Protein AF-A0A2A6BKG4-F1 (afdb_monomer)

Sequence (210 aa):
MNWRHDPRLQKSLEKATLESLFKKYFQSIYGNDEVQEMENALRNALNKYEKKDTLFQKLMEIQENEAEPLMQECLNSLCEKTMNRGQDHTPESMLTLSKLFIKIADFRLACEALWCSASIAVQEFITTRQLKVKLHSHNGKRDFVRALSREIGNQFAVFEACHSSFYTNSHNARDVNAAFVEANDFVQQLRAYHLTDEKKKELEKDNFNY

Mean predicted aligned error: 7.94 Å

pLDDT: mean 79.73, std 15.54, range [44.19, 97.75]

Solvent-accessible surface area (backbone atoms only — not comparable to full-atom values): 11655 Å² total; per-residue (Å²): 133,71,65,96,71,37,67,66,56,54,54,49,53,74,69,50,46,69,68,57,49,46,54,69,68,45,66,82,79,46,39,78,70,56,42,55,56,47,52,54,52,48,50,60,66,47,54,84,40,72,49,68,64,56,48,52,45,48,64,63,66,54,78,65,97,64,46,64,64,51,51,49,50,41,50,47,54,53,48,51,48,67,73,42,85,79,68,80,85,49,34,63,62,23,45,48,50,15,55,52,24,50,75,64,69,33,46,33,62,16,21,39,25,42,27,50,15,52,52,38,36,54,51,48,44,39,60,77,68,66,49,82,59,63,69,67,37,74,60,11,48,50,54,48,38,35,70,74,31,64,68,58,27,56,59,50,48,56,33,53,51,21,44,52,16,44,79,66,63,71,54,50,74,68,54,48,53,52,48,52,54,51,46,55,52,50,48,52,48,57,72,68,54,83,81,51,72,68,58,50,54,53,58,46,68,69,44,38,87,90

Nearest PDB structures (foldseek):
  1ufb-assembly1_A  TM=7.693E-01  e=1.020E-01  Thermus thermophilus
  1o3u-assembly1_A-2  TM=7.735E-01  e=4.304E-01  Thermotoga maritima
  6w2v-assembly2_B  TM=1.791E-01  e=1.252E+00  synthetic construct

Radius of gyration: 17.72 Å; Cα contacts (8 Å, |Δi|>4): 209; chains: 1; bounding box: 43×36×50 Å

Organism: Pristionchus pacificus (NCBI:txid54126)

Secondary structure (DSSP, 8-state):
--GGG-HHHHHHHHH--HHHHHHHHHTTTS-HHHHHHHHHHHHHHHGGG-SHHHHHHHHHH--SSSHHHHHHHHHHHHHHHHHSTT----HHHHHHHHHHHHHTT-HHHHHHHHHHHHHHHHHHHHHHTT------SHHHHHHHHHHH-HHHHHHHHHHHHHHHHHHH----HHHHHHHHHHHHHHHHHHHH----HHHHHHHHHH----

Foldseek 3Di:
DPVVPPVVLVVLLVVCDPLNVCLVLCVVQAAPVRSVVVSVLVCVLCVVPVDVVVLVVLLVVLPDDPSRVLVVVLSCVSVCCVVVVDDHDALVNLLSVLVSCLSSFNLLSSLQSLLSSLSRLLVVLCVVVVAPADQHHPQLSLVLQCLLDVVLSVLNVLSVVSNVCNNVVPDGSVSSVVSSVSSVVSSVCSVPDDDDPVSSVVSNVVNSPD

Structure (mmCIF, N/CA/C/O backbone):
data_AF-A0A2A6BKG4-F1
#
_entry.id   AF-A0A2A6BKG4-F1
#
loop_
_atom_site.group_PDB
_atom_site.id
_atom_site.type_symbol
_atom_site.label_atom_id
_atom_site.label_alt_id
_atom_site.label_comp_id
_atom_site.label_asym_id
_atom_site.label_entity_id
_atom_site.label_seq_id
_atom_site.pdbx_PDB_ins_code
_atom_site.Cartn_x
_atom_site.Cartn_y
_atom_site.Cartn_z
_atom_site.occupancy
_atom_site.B_iso_or_equiv
_atom_site.auth_seq_id
_atom_site.auth_comp_id
_atom_site.auth_asym_id
_atom_site.auth_atom_id
_atom_site.pdbx_PDB_model_num
ATOM 1 N N . MET A 1 1 ? 1.004 21.882 -24.247 1.00 47.09 1 MET A N 1
ATOM 2 C CA . MET A 1 1 ? 2.370 22.083 -23.712 1.00 47.09 1 MET A CA 1
ATOM 3 C C . MET A 1 1 ? 3.064 20.736 -23.738 1.00 47.09 1 MET A C 1
ATOM 5 O O . MET A 1 1 ? 2.518 19.805 -23.166 1.00 47.09 1 MET A O 1
ATOM 9 N N . ASN A 1 2 ? 4.194 20.610 -24.433 1.00 52.09 2 ASN A N 1
ATOM 10 C CA . ASN A 1 2 ? 4.980 19.376 -24.443 1.00 52.09 2 ASN A CA 1
ATOM 11 C C . ASN A 1 2 ? 5.895 19.388 -23.209 1.00 52.09 2 ASN A C 1
ATOM 13 O O . ASN A 1 2 ? 6.948 20.023 -23.220 1.00 52.09 2 ASN A O 1
ATOM 17 N N . TRP A 1 3 ? 5.451 18.765 -22.119 1.00 51.44 3 TRP A N 1
ATOM 18 C CA . TRP A 1 3 ? 6.175 18.709 -20.841 1.00 51.44 3 TRP A CA 1
ATOM 19 C C . TRP A 1 3 ? 7.558 18.060 -20.964 1.00 51.44 3 TRP A C 1
ATOM 21 O O . TRP A 1 3 ? 8.426 18.345 -20.142 1.00 51.44 3 TRP A O 1
ATOM 31 N N . ARG A 1 4 ? 7.796 17.279 -22.033 1.00 49.38 4 ARG A N 1
ATOM 32 C CA . ARG A 1 4 ? 9.110 16.716 -22.399 1.00 49.38 4 ARG A CA 1
ATOM 33 C C . ARG A 1 4 ? 10.185 17.792 -22.590 1.00 49.38 4 ARG A C 1
ATOM 35 O O . ARG A 1 4 ? 11.368 17.475 -22.611 1.00 49.38 4 ARG A O 1
ATOM 42 N N . HIS A 1 5 ? 9.779 19.055 -22.732 1.00 57.62 5 HIS A N 1
ATOM 43 C CA . HIS A 1 5 ? 10.667 20.206 -22.847 1.00 57.62 5 HIS A CA 1
ATOM 44 C C . HIS A 1 5 ? 10.452 21.255 -21.750 1.00 57.62 5 HIS A C 1
ATOM 46 O O . HIS A 1 5 ? 10.992 22.351 -21.886 1.00 57.62 5 HIS A O 1
ATOM 52 N N . ASP A 1 6 ? 9.679 20.982 -20.685 1.00 56.03 6 ASP A N 1
ATOM 53 C CA . ASP A 1 6 ? 9.592 21.932 -19.569 1.00 56.03 6 ASP A CA 1
ATOM 54 C C . ASP A 1 6 ? 10.882 21.844 -18.724 1.00 56.03 6 ASP A C 1
ATOM 56 O O . ASP A 1 6 ? 11.105 20.847 -18.024 1.00 56.03 6 ASP A O 1
ATOM 60 N N . PRO A 1 7 ? 11.734 22.889 -18.729 1.00 58.31 7 PRO A N 1
ATOM 61 C CA . PRO A 1 7 ? 13.023 22.856 -18.041 1.00 58.31 7 PRO A CA 1
ATOM 62 C C . PRO A 1 7 ? 12.879 22.751 -16.519 1.00 58.31 7 PRO A C 1
ATOM 64 O O . PRO A 1 7 ? 13.810 22.340 -15.828 1.00 58.31 7 PRO A O 1
ATOM 67 N N . ARG A 1 8 ? 11.721 23.133 -15.965 1.00 58.03 8 ARG A N 1
ATOM 68 C CA . ARG A 1 8 ? 11.436 23.040 -14.527 1.00 58.03 8 ARG A CA 1
ATOM 69 C C . ARG A 1 8 ? 11.168 21.597 -14.125 1.00 58.03 8 ARG A C 1
ATOM 71 O O . ARG A 1 8 ? 11.666 21.163 -13.091 1.00 58.03 8 ARG A O 1
ATOM 78 N N . LEU A 1 9 ? 10.435 20.855 -14.954 1.00 53.38 9 LEU A N 1
ATOM 79 C CA . LEU A 1 9 ? 10.185 19.426 -14.766 1.00 53.38 9 LEU A CA 1
ATOM 80 C C . LEU A 1 9 ? 11.474 18.623 -14.887 1.00 53.38 9 LEU A C 1
ATOM 82 O O . LEU A 1 9 ? 11.780 17.838 -13.994 1.00 53.38 9 LEU A O 1
ATOM 86 N N . GLN A 1 10 ? 12.270 18.893 -15.922 1.00 55.97 10 GLN A N 1
ATOM 87 C CA . GLN A 1 10 ? 13.564 18.247 -16.116 1.00 55.97 10 GLN A CA 1
ATOM 88 C C . GLN A 1 10 ? 14.499 18.487 -14.919 1.00 55.97 10 GLN A C 1
ATOM 90 O O . GLN A 1 10 ? 15.031 17.544 -14.341 1.00 55.97 10 GLN A O 1
ATOM 95 N N . LYS A 1 11 ? 14.603 19.732 -14.445 1.00 58.88 11 LYS A N 1
ATOM 96 C CA . LYS A 1 11 ? 15.439 20.089 -13.289 1.00 58.88 11 LYS A CA 1
ATOM 97 C C . LYS A 1 11 ? 14.937 19.503 -11.962 1.00 58.88 11 LYS A C 1
ATOM 99 O O . LYS A 1 11 ? 15.746 19.213 -11.080 1.00 58.88 11 LYS A O 1
ATOM 104 N N . SER A 1 12 ? 13.624 19.348 -11.785 1.00 55.88 12 SER A N 1
ATOM 105 C CA . SER A 1 12 ? 13.032 18.687 -10.610 1.00 55.88 12 SER A CA 1
ATOM 106 C C . SER A 1 12 ? 13.280 17.178 -10.631 1.00 55.88 12 SER A C 1
ATOM 108 O O . SER A 1 12 ? 13.678 16.612 -9.615 1.00 55.88 12 SER A O 1
ATOM 110 N N . LEU A 1 13 ? 13.128 16.549 -11.797 1.00 55.78 13 LEU A N 1
ATOM 111 C CA . LEU A 1 13 ? 13.425 15.137 -12.037 1.00 55.78 13 LEU A CA 1
ATOM 112 C C . LEU A 1 13 ? 14.909 14.801 -11.867 1.00 55.78 13 LEU A C 1
ATOM 114 O O . LEU A 1 13 ? 15.259 13.783 -11.280 1.00 55.78 13 LEU A O 1
ATOM 118 N N . GLU A 1 14 ? 15.799 15.676 -12.329 1.00 57.19 14 GLU A N 1
ATOM 119 C CA . GLU A 1 14 ? 17.247 15.510 -12.180 1.00 57.19 14 GLU A CA 1
ATOM 120 C C . GLU A 1 14 ? 17.695 15.540 -10.711 1.00 57.19 14 GLU A C 1
ATOM 122 O O . GLU A 1 14 ? 18.676 14.875 -10.346 1.00 57.19 14 GLU A O 1
ATOM 127 N N . LYS A 1 15 ? 16.973 16.301 -9.876 1.00 58.44 15 LYS A N 1
ATOM 128 C CA . LYS A 1 15 ? 17.226 16.456 -8.437 1.00 58.44 15 LYS A CA 1
ATOM 129 C C . LYS A 1 15 ? 16.568 15.374 -7.584 1.00 58.44 15 LYS A C 1
ATOM 131 O O . LYS A 1 15 ? 17.125 15.023 -6.548 1.00 58.44 15 LYS A O 1
ATOM 136 N N . ALA A 1 16 ? 15.413 14.860 -7.996 1.00 59.09 16 ALA A N 1
ATOM 137 C CA . ALA A 1 16 ? 14.674 13.832 -7.279 1.00 59.09 16 ALA A CA 1
ATOM 138 C C . ALA A 1 16 ? 14.990 12.446 -7.861 1.00 59.09 16 ALA A C 1
ATOM 140 O O . ALA A 1 16 ? 14.370 12.000 -8.822 1.00 59.09 16 ALA A O 1
ATOM 141 N N . THR A 1 17 ? 15.967 11.742 -7.286 1.00 65.50 17 THR A N 1
ATOM 142 C CA . THR A 1 17 ? 16.185 10.326 -7.626 1.00 65.50 17 THR A CA 1
ATOM 143 C C . THR A 1 17 ? 14.987 9.497 -7.170 1.00 65.50 17 THR A C 1
ATOM 145 O O . THR A 1 17 ? 14.377 9.836 -6.154 1.00 65.50 17 THR A O 1
ATOM 148 N N . LEU A 1 18 ? 14.672 8.386 -7.851 1.00 68.00 18 LEU A N 1
ATOM 149 C CA . LEU A 1 18 ? 13.666 7.436 -7.352 1.00 68.00 18 LEU A CA 1
ATOM 150 C C . LEU A 1 18 ? 13.949 7.081 -5.890 1.00 68.00 18 LEU A C 1
ATOM 152 O O . LEU A 1 18 ? 13.067 7.208 -5.060 1.00 68.00 18 LEU A O 1
ATOM 156 N N . GLU A 1 19 ? 15.198 6.790 -5.528 1.00 70.69 19 GLU A N 1
ATOM 157 C CA . GLU A 1 19 ? 15.556 6.515 -4.130 1.00 70.69 19 GLU A CA 1
ATOM 158 C C . GLU A 1 19 ? 15.134 7.642 -3.177 1.00 70.69 19 GLU A C 1
ATOM 160 O O . GLU A 1 19 ? 14.530 7.379 -2.140 1.00 70.69 19 GLU A O 1
ATOM 165 N N . SER A 1 20 ? 15.391 8.904 -3.53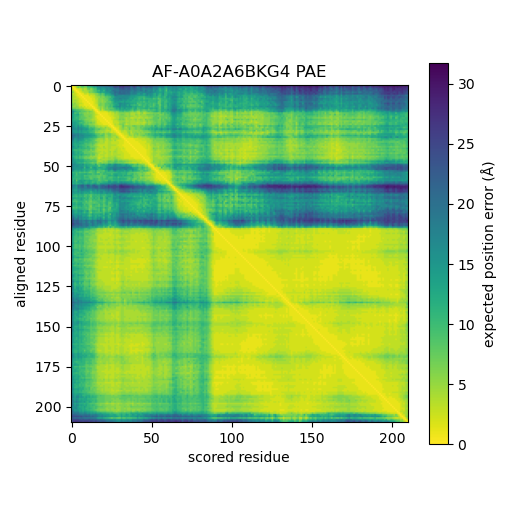7 1.00 69.75 20 SER A N 1
ATOM 166 C CA . SER A 1 20 ? 14.986 10.050 -2.716 1.00 69.75 20 SER A CA 1
ATOM 167 C C . SER A 1 20 ? 13.467 10.213 -2.632 1.00 69.75 20 SER A C 1
ATOM 169 O O . SER A 1 20 ? 12.946 10.579 -1.580 1.00 69.75 20 SER A O 1
ATOM 171 N N . LEU A 1 21 ? 12.753 9.910 -3.719 1.00 68.50 21 LEU A N 1
ATOM 172 C CA . LEU A 1 21 ? 11.296 9.952 -3.769 1.00 68.50 21 LEU A CA 1
ATOM 173 C C . LEU A 1 21 ? 10.704 8.888 -2.855 1.00 68.50 21 LEU A C 1
ATOM 175 O O . LEU A 1 21 ? 9.845 9.189 -2.038 1.00 68.50 21 LEU A O 1
ATOM 179 N N . PHE A 1 22 ? 11.213 7.668 -2.930 1.00 71.88 22 PHE A N 1
ATOM 180 C CA . PHE A 1 22 ? 10.786 6.569 -2.080 1.00 71.88 22 PHE A CA 1
ATOM 181 C C . PHE A 1 22 ? 11.093 6.812 -0.607 1.00 71.88 22 PHE A C 1
ATOM 183 O O . PHE A 1 22 ? 10.206 6.646 0.221 1.00 71.88 22 PHE A O 1
ATOM 190 N N . LYS A 1 23 ? 12.303 7.282 -0.274 1.00 73.06 23 LYS A N 1
ATOM 191 C CA . LYS A 1 23 ? 12.637 7.688 1.101 1.00 73.06 23 LYS A CA 1
ATOM 192 C C . LYS A 1 23 ? 11.634 8.703 1.629 1.00 73.06 23 LYS A C 1
ATOM 194 O O . LYS A 1 23 ? 11.105 8.538 2.721 1.00 73.06 23 LYS A O 1
ATOM 199 N N . LYS A 1 24 ? 11.311 9.708 0.814 1.00 69.88 24 LYS A N 1
ATOM 200 C CA . LYS A 1 24 ? 10.297 10.702 1.157 1.00 69.88 24 LYS A CA 1
ATOM 201 C C . LYS A 1 24 ? 8.915 10.077 1.354 1.00 69.88 24 LYS A C 1
ATOM 203 O O . LYS A 1 24 ? 8.209 10.496 2.256 1.00 69.88 24 LYS A O 1
ATOM 208 N N . TYR A 1 25 ? 8.513 9.126 0.516 1.00 69.06 25 TYR A N 1
ATOM 209 C CA . TYR A 1 25 ? 7.176 8.532 0.543 1.00 69.06 25 TYR A CA 1
ATOM 210 C C . TYR A 1 25 ? 6.971 7.491 1.649 1.00 69.06 25 TYR A C 1
ATOM 212 O O . TYR A 1 25 ? 5.856 7.355 2.143 1.00 69.06 25 TYR A O 1
ATOM 220 N N . PHE A 1 26 ? 8.017 6.765 2.041 1.00 72.94 26 PHE A N 1
ATOM 221 C CA . PHE A 1 26 ? 7.892 5.552 2.857 1.00 72.94 26 PHE A CA 1
ATOM 222 C C . PHE A 1 26 ? 8.252 5.752 4.332 1.00 72.94 26 PHE A C 1
ATOM 224 O O . PHE A 1 26 ? 7.790 4.992 5.179 1.00 72.94 26 PHE A O 1
ATOM 231 N N . GLN A 1 27 ? 8.988 6.817 4.673 1.00 69.00 27 GLN A N 1
ATOM 232 C CA . GLN A 1 27 ? 9.335 7.146 6.065 1.00 69.00 27 GLN A CA 1
ATOM 233 C C . GLN A 1 27 ? 8.120 7.331 6.990 1.00 69.00 27 GLN A C 1
ATOM 235 O O . GLN A 1 27 ? 8.254 7.194 8.199 1.00 69.00 27 GLN A O 1
ATOM 240 N N . SER A 1 28 ? 6.939 7.634 6.445 1.00 66.25 28 SER A N 1
ATOM 241 C CA . SER A 1 28 ? 5.707 7.819 7.227 1.00 66.25 28 SER A CA 1
ATOM 242 C C . SER A 1 28 ? 4.958 6.519 7.554 1.00 66.25 28 SER A C 1
ATOM 244 O O . SER A 1 28 ? 4.042 6.540 8.374 1.00 66.25 28 SER A O 1
ATOM 246 N N . ILE A 1 29 ? 5.315 5.400 6.914 1.00 72.81 29 ILE A N 1
ATOM 247 C CA . ILE A 1 29 ? 4.547 4.142 6.959 1.00 72.81 29 ILE A CA 1
ATOM 248 C C . ILE A 1 29 ? 5.188 3.096 7.871 1.00 72.81 29 ILE A C 1
ATOM 250 O O . ILE A 1 29 ? 4.477 2.273 8.466 1.00 72.81 29 ILE A O 1
ATOM 254 N N . TYR A 1 30 ? 6.511 3.157 7.986 1.00 75.81 30 TYR A N 1
ATOM 255 C CA . TYR A 1 30 ? 7.350 2.142 8.607 1.00 75.81 30 TYR A CA 1
ATOM 256 C C . TYR A 1 30 ? 7.902 2.591 9.960 1.00 75.81 30 TYR A C 1
ATOM 258 O O . TYR A 1 30 ? 8.212 3.766 10.165 1.00 75.81 30 TYR A O 1
ATOM 266 N N . GLY A 1 31 ? 8.048 1.636 10.883 1.00 71.38 31 GLY A N 1
ATOM 267 C CA . GLY A 1 31 ? 8.800 1.846 12.123 1.00 71.38 31 GLY A CA 1
ATOM 268 C C . GLY A 1 31 ? 10.307 1.947 11.861 1.00 71.38 31 GLY A C 1
ATOM 269 O O . GLY A 1 31 ? 10.781 1.519 10.815 1.00 71.38 31 GLY A O 1
ATOM 270 N N . ASN A 1 32 ? 11.084 2.485 12.807 1.00 71.31 32 ASN A N 1
ATOM 271 C CA . ASN A 1 32 ? 12.515 2.775 12.597 1.00 71.31 32 ASN A CA 1
ATOM 272 C C . ASN A 1 32 ? 13.345 1.567 12.112 1.00 71.31 32 ASN A C 1
ATOM 274 O O . ASN A 1 32 ? 14.174 1.726 11.217 1.00 71.31 32 ASN A O 1
ATOM 278 N N . ASP A 1 33 ? 13.112 0.375 12.665 1.00 71.38 33 ASP A N 1
ATOM 279 C CA . ASP A 1 33 ? 13.859 -0.832 12.284 1.00 71.38 33 ASP A CA 1
ATOM 280 C C . ASP A 1 33 ? 13.456 -1.323 10.879 1.00 71.38 33 ASP A C 1
ATOM 282 O O . ASP A 1 33 ? 14.305 -1.635 10.044 1.00 71.38 33 ASP A O 1
ATOM 286 N N . GLU A 1 34 ? 12.157 -1.281 10.575 1.00 74.81 34 GLU A N 1
ATOM 287 C CA . GLU A 1 34 ? 11.581 -1.636 9.272 1.00 74.81 34 GLU A CA 1
ATOM 288 C C . GLU A 1 34 ? 12.027 -0.657 8.173 1.00 74.81 34 GLU A C 1
ATOM 290 O O . GLU A 1 34 ? 12.341 -1.073 7.059 1.00 74.81 34 GLU A O 1
ATOM 295 N N . VAL A 1 35 ? 12.161 0.637 8.499 1.00 78.81 35 VAL A N 1
ATOM 296 C CA . VAL A 1 35 ? 12.725 1.654 7.597 1.00 78.81 35 VAL A CA 1
ATOM 297 C C . VAL A 1 35 ? 14.128 1.251 7.153 1.00 78.81 35 VAL A C 1
ATOM 299 O O . VAL A 1 35 ? 14.427 1.333 5.965 1.00 78.81 35 VAL A O 1
ATOM 302 N N . GLN A 1 36 ? 14.988 0.797 8.068 1.00 80.44 36 GLN A N 1
ATOM 303 C CA . GLN A 1 36 ? 16.372 0.465 7.730 1.00 80.44 36 GLN A CA 1
ATOM 304 C C . GLN A 1 36 ? 16.470 -0.754 6.801 1.00 80.44 36 GLN A C 1
ATOM 306 O O . GLN A 1 36 ? 17.267 -0.752 5.854 1.00 80.44 36 GLN A O 1
ATOM 311 N N . GLU A 1 37 ? 15.667 -1.789 7.052 1.00 80.75 37 GLU A N 1
ATOM 312 C CA . GLU A 1 37 ? 15.590 -2.976 6.194 1.00 80.75 37 GLU A CA 1
ATOM 313 C C . GLU A 1 37 ? 15.017 -2.637 4.816 1.00 80.75 37 GLU A C 1
ATOM 315 O O . GLU A 1 37 ? 15.580 -3.035 3.789 1.00 80.75 37 GLU A O 1
ATOM 320 N N . MET A 1 38 ? 13.947 -1.838 4.788 1.00 82.38 38 MET A N 1
ATOM 321 C CA . MET A 1 38 ? 13.347 -1.338 3.557 1.00 82.38 38 MET A CA 1
ATOM 322 C C . MET A 1 38 ? 14.380 -0.520 2.769 1.00 82.38 38 MET A C 1
ATOM 324 O O . MET A 1 38 ? 14.592 -0.780 1.589 1.00 82.38 38 MET A O 1
ATOM 328 N N . GLU A 1 39 ? 15.100 0.416 3.393 1.00 82.25 39 GLU A N 1
ATOM 329 C CA . GLU A 1 39 ? 16.103 1.242 2.708 1.00 82.25 39 GLU A CA 1
ATOM 330 C C . GLU A 1 39 ? 17.171 0.405 1.994 1.00 82.25 39 GLU A C 1
ATOM 332 O O . GLU A 1 39 ? 17.546 0.712 0.857 1.00 82.25 39 GLU A O 1
ATOM 337 N N . ASN A 1 40 ? 17.627 -0.680 2.623 1.00 82.94 40 ASN A N 1
ATOM 338 C CA . ASN A 1 40 ? 18.582 -1.603 2.016 1.00 82.94 40 ASN A CA 1
ATOM 339 C C . ASN A 1 40 ? 17.965 -2.367 0.833 1.00 82.94 40 ASN A C 1
ATOM 341 O O . ASN A 1 40 ? 18.570 -2.449 -0.241 1.00 82.94 40 ASN A O 1
ATOM 345 N N . ALA A 1 41 ? 16.751 -2.898 0.999 1.00 82.44 41 ALA A N 1
ATOM 346 C CA . ALA A 1 41 ? 16.034 -3.615 -0.056 1.00 82.44 41 ALA A CA 1
ATOM 347 C C . ALA A 1 41 ? 15.712 -2.709 -1.255 1.00 82.44 41 ALA A C 1
ATOM 349 O O . ALA A 1 41 ? 15.895 -3.109 -2.408 1.00 82.44 41 ALA A O 1
ATOM 350 N N . LEU A 1 42 ? 15.314 -1.467 -0.989 1.00 81.19 42 LEU A N 1
ATOM 351 C CA . LEU A 1 42 ? 15.044 -0.448 -1.989 1.00 81.19 42 LEU A CA 1
ATOM 352 C C . LEU A 1 42 ? 16.301 -0.067 -2.751 1.00 81.19 42 LEU A C 1
ATOM 354 O O . LEU A 1 42 ? 16.259 -0.029 -3.976 1.00 81.19 42 LEU A O 1
ATOM 358 N N . ARG A 1 43 ? 17.422 0.183 -2.062 1.00 81.12 43 ARG A N 1
ATOM 359 C CA . ARG A 1 43 ? 18.695 0.473 -2.734 1.00 81.12 43 ARG A CA 1
ATOM 360 C C . ARG A 1 43 ? 19.044 -0.648 -3.710 1.00 81.12 43 ARG A C 1
ATOM 362 O O . ARG A 1 43 ? 19.320 -0.384 -4.874 1.00 81.12 43 ARG A O 1
ATOM 369 N N . ASN A 1 44 ? 18.915 -1.900 -3.276 1.00 82.50 44 ASN A N 1
ATOM 370 C CA . ASN A 1 44 ? 19.146 -3.060 -4.135 1.00 82.50 44 ASN A CA 1
ATOM 371 C C . ASN A 1 44 ? 18.172 -3.129 -5.321 1.00 82.50 44 ASN A C 1
ATOM 373 O O . ASN A 1 44 ? 18.596 -3.394 -6.445 1.00 82.50 44 ASN A O 1
ATOM 377 N N . ALA A 1 45 ? 16.880 -2.874 -5.096 1.00 80.12 45 ALA A N 1
ATOM 378 C CA . ALA A 1 45 ? 15.877 -2.852 -6.159 1.00 80.12 45 ALA A CA 1
ATOM 379 C C . ALA A 1 45 ? 16.133 -1.723 -7.171 1.00 80.12 45 ALA A C 1
ATOM 381 O O . ALA A 1 45 ? 15.920 -1.915 -8.367 1.00 80.12 45 ALA A O 1
ATOM 382 N N . LEU A 1 46 ? 16.620 -0.572 -6.704 1.00 77.06 46 LEU A N 1
ATOM 383 C CA . LEU A 1 46 ? 16.908 0.605 -7.518 1.00 77.06 46 LEU A CA 1
ATOM 384 C C . LEU A 1 46 ? 18.262 0.554 -8.224 1.00 77.06 46 LEU A C 1
ATOM 386 O O . LEU A 1 46 ? 18.412 1.233 -9.236 1.00 77.06 46 LEU A O 1
ATOM 390 N N . ASN A 1 47 ? 19.210 -0.274 -7.774 1.00 78.12 47 ASN A N 1
ATOM 391 C CA . ASN A 1 47 ? 20.511 -0.440 -8.436 1.00 78.12 47 ASN A CA 1
ATOM 392 C C . ASN A 1 47 ? 20.376 -0.861 -9.913 1.00 78.12 47 ASN A C 1
ATOM 394 O O . ASN A 1 47 ? 21.243 -0.554 -10.722 1.00 78.12 47 ASN A O 1
ATOM 398 N N . LYS A 1 48 ? 19.264 -1.479 -10.334 1.00 75.75 48 LYS A N 1
ATOM 399 C CA . LYS A 1 48 ? 19.021 -1.753 -11.768 1.00 75.75 48 LYS A CA 1
ATOM 400 C C . LYS A 1 48 ? 18.782 -0.493 -12.618 1.00 75.75 48 LYS A C 1
ATOM 402 O O . LYS A 1 48 ? 18.798 -0.574 -13.843 1.00 75.75 48 LYS A O 1
ATOM 407 N N . TYR A 1 49 ? 18.558 0.653 -11.977 1.00 71.75 49 TYR A N 1
ATOM 408 C CA . TYR A 1 49 ? 18.439 1.981 -12.584 1.00 71.75 49 TYR A CA 1
ATOM 409 C C . TYR A 1 49 ? 19.594 2.901 -12.181 1.00 71.75 49 TYR A C 1
ATOM 411 O O . TYR A 1 49 ? 19.443 4.121 -12.220 1.00 71.75 49 TYR A O 1
ATOM 419 N N . GLU A 1 50 ? 20.738 2.334 -11.782 1.00 64.69 50 GLU A N 1
ATOM 420 C CA . GLU A 1 50 ? 21.930 3.066 -11.324 1.00 64.69 50 GLU A CA 1
ATOM 421 C C . GLU A 1 50 ? 22.308 4.230 -12.259 1.00 64.69 50 GLU A C 1
ATOM 423 O O . GLU A 1 50 ? 22.738 5.292 -11.806 1.00 64.69 50 GLU A O 1
ATOM 428 N N . LYS A 1 51 ? 22.047 4.086 -13.564 1.00 64.81 51 LYS A N 1
ATOM 429 C CA . LYS A 1 51 ? 22.101 5.188 -14.527 1.00 64.81 51 LYS A CA 1
ATOM 430 C C . LYS A 1 51 ? 20.728 5.847 -14.666 1.00 64.81 51 LYS A C 1
ATOM 432 O O . LYS A 1 51 ? 19.794 5.237 -15.186 1.00 64.81 51 LYS A O 1
ATOM 437 N N . LYS A 1 52 ? 20.643 7.132 -14.289 1.00 59.94 52 LYS A N 1
ATOM 438 C CA . LYS A 1 52 ? 19.444 7.984 -14.443 1.00 59.94 52 LYS A CA 1
ATOM 439 C C . LYS A 1 52 ? 18.819 7.862 -15.841 1.00 59.94 52 LYS A C 1
ATOM 441 O O . LYS A 1 52 ? 17.603 7.733 -15.956 1.00 59.94 52 LYS A O 1
ATOM 446 N N . ASP A 1 53 ? 19.653 7.802 -16.878 1.00 59.28 53 ASP A N 1
ATOM 447 C CA . ASP A 1 53 ? 19.224 7.675 -18.274 1.00 59.28 53 ASP A CA 1
ATOM 448 C C . ASP A 1 53 ? 18.431 6.396 -18.552 1.00 59.28 53 ASP A C 1
ATOM 450 O O . ASP A 1 53 ? 17.530 6.419 -19.374 1.00 59.28 53 ASP A O 1
ATOM 454 N N . THR A 1 54 ? 18.695 5.290 -17.849 1.00 64.75 54 THR A N 1
ATOM 455 C CA . THR A 1 54 ? 17.993 4.012 -18.065 1.00 64.75 54 THR A CA 1
ATOM 456 C C . THR A 1 54 ? 16.539 4.075 -17.606 1.00 64.75 54 THR A C 1
ATOM 458 O O . THR A 1 54 ? 15.656 3.518 -18.256 1.00 64.75 54 THR A O 1
ATOM 461 N N . LEU A 1 55 ? 16.265 4.778 -16.504 1.00 65.75 55 LEU A N 1
ATOM 462 C CA . LEU A 1 55 ? 14.895 5.020 -16.060 1.00 65.75 55 LEU A CA 1
ATOM 463 C C . LEU A 1 55 ? 14.169 5.951 -17.030 1.00 65.75 55 LEU A C 1
ATOM 465 O O . LEU A 1 55 ? 13.061 5.638 -17.453 1.00 65.75 55 LEU A O 1
ATOM 469 N N . PHE A 1 56 ? 14.787 7.082 -17.387 1.00 63.31 56 PHE A N 1
ATOM 470 C CA . PHE A 1 56 ? 14.176 8.032 -18.316 1.00 63.31 56 PHE A CA 1
ATOM 471 C C . PHE A 1 56 ? 13.959 7.412 -19.691 1.00 63.31 56 PHE A C 1
ATOM 473 O O . PHE A 1 56 ? 12.902 7.605 -20.273 1.00 63.31 56 PHE A O 1
ATOM 480 N N . GLN A 1 57 ? 14.892 6.599 -20.176 1.00 64.12 57 GLN A N 1
ATOM 481 C CA . GLN A 1 57 ? 14.739 5.851 -21.414 1.00 64.12 57 GLN A CA 1
ATOM 482 C C . GLN A 1 57 ? 13.550 4.892 -21.332 1.00 64.12 57 GLN A C 1
ATOM 484 O O . GLN A 1 57 ? 12.679 4.961 -22.189 1.00 64.12 57 GLN A O 1
ATOM 489 N N . LYS A 1 58 ? 13.432 4.091 -20.266 1.00 66.88 58 LYS A N 1
ATOM 490 C CA . LYS A 1 58 ? 12.254 3.234 -20.062 1.00 66.88 58 LYS A CA 1
ATOM 491 C C . LYS A 1 58 ? 10.952 4.026 -19.987 1.00 66.88 58 LYS A C 1
ATOM 493 O O . LYS A 1 58 ? 9.946 3.575 -20.510 1.00 66.88 58 LYS A O 1
ATOM 498 N N . LEU A 1 59 ? 10.959 5.201 -19.360 1.00 63.25 59 LEU A N 1
ATOM 499 C CA . LEU A 1 59 ? 9.795 6.090 -19.317 1.00 63.25 59 LEU A CA 1
ATOM 500 C C . LEU A 1 59 ? 9.435 6.642 -20.704 1.00 63.25 59 LEU A C 1
ATOM 502 O O . LEU A 1 59 ? 8.257 6.760 -21.036 1.00 63.25 59 LEU A O 1
ATOM 506 N N . MET A 1 60 ? 10.445 6.948 -21.517 1.00 61.38 60 MET A N 1
ATOM 507 C CA . MET A 1 60 ? 10.310 7.486 -22.871 1.00 61.38 60 MET A CA 1
ATOM 508 C C . MET A 1 60 ? 9.967 6.417 -23.916 1.00 61.38 60 MET A C 1
ATOM 510 O O . MET A 1 60 ? 9.355 6.749 -24.927 1.00 61.38 60 MET A O 1
ATOM 514 N N . GLU A 1 61 ? 10.334 5.155 -23.680 1.00 63.50 61 GLU A N 1
ATOM 515 C CA . GLU A 1 61 ? 10.018 3.998 -24.529 1.00 63.50 61 GLU A CA 1
ATOM 516 C C . GLU A 1 61 ? 8.542 3.577 -24.434 1.00 63.50 61 GLU A C 1
ATOM 518 O O . GLU A 1 61 ? 8.042 2.933 -25.351 1.00 63.50 61 GLU A O 1
ATOM 523 N N . ILE A 1 62 ? 7.798 4.002 -23.400 1.00 65.19 62 ILE A N 1
ATOM 524 C CA . ILE A 1 62 ? 6.347 3.743 -23.250 1.00 65.19 62 ILE A CA 1
ATOM 525 C C . ILE A 1 62 ? 5.519 4.668 -24.182 1.00 65.19 62 ILE A C 1
ATOM 527 O O . ILE A 1 62 ? 4.435 5.141 -23.840 1.00 65.19 62 ILE A O 1
ATOM 531 N N . GLN A 1 63 ? 6.021 4.977 -25.383 1.00 54.06 63 GLN A N 1
ATOM 532 C CA . GLN A 1 63 ? 5.269 5.700 -26.409 1.00 54.06 63 GLN A CA 1
ATOM 533 C C . GLN A 1 63 ? 4.121 4.837 -26.934 1.00 54.06 63 GLN A C 1
ATOM 535 O O . GLN A 1 63 ? 4.302 4.101 -27.889 1.00 54.06 63 GLN A O 1
ATOM 540 N N . GLU A 1 64 ? 2.943 4.977 -26.326 1.00 53.28 64 GLU A N 1
ATOM 541 C CA . GLU A 1 64 ? 1.636 4.733 -26.949 1.00 53.28 64 GLU A CA 1
ATOM 5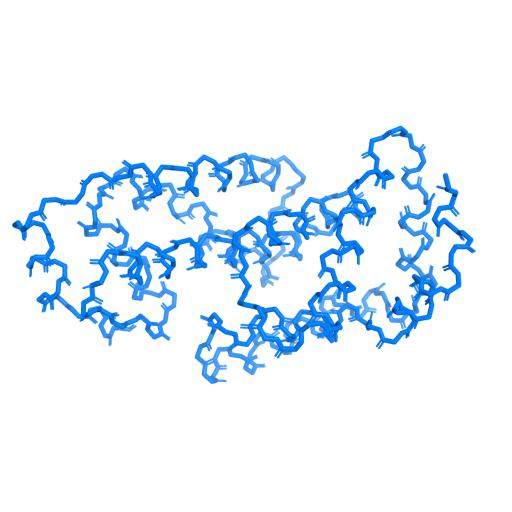42 C C . GLU A 1 64 ? 0.531 5.315 -26.037 1.00 53.28 64 GLU A C 1
ATOM 544 O O . GLU A 1 64 ? 0.117 4.703 -25.058 1.00 53.28 64 GLU A O 1
ATOM 549 N N . ASN A 1 65 ? 0.125 6.560 -26.331 1.00 54.00 65 ASN A N 1
ATOM 550 C CA . ASN A 1 65 ? -1.092 7.311 -25.945 1.00 54.00 65 ASN A CA 1
ATOM 551 C C . ASN A 1 65 ? -1.580 7.412 -24.474 1.00 54.00 65 ASN A C 1
ATOM 553 O O . ASN A 1 65 ? -2.252 8.390 -24.155 1.00 54.00 65 ASN A O 1
ATOM 557 N N . GLU A 1 66 ? -1.251 6.502 -23.558 1.00 53.53 66 GLU A N 1
ATOM 558 C CA . GLU A 1 66 ? -1.809 6.472 -22.190 1.00 53.53 66 GLU A CA 1
ATOM 559 C C . GLU A 1 66 ? -0.814 6.845 -21.084 1.00 53.53 66 GLU A C 1
ATOM 561 O O . GLU A 1 66 ? -1.214 7.162 -19.964 1.00 53.53 66 GLU A O 1
ATOM 566 N N . ALA A 1 67 ? 0.490 6.781 -21.360 1.00 53.62 67 ALA A N 1
ATOM 567 C CA . ALA A 1 67 ? 1.524 6.981 -20.342 1.00 53.62 67 ALA A CA 1
ATOM 568 C C . ALA A 1 67 ? 1.844 8.457 -20.077 1.00 53.62 67 ALA A C 1
ATOM 570 O O . ALA A 1 67 ? 2.312 8.802 -18.996 1.00 53.62 67 ALA A O 1
ATOM 571 N N . GLU A 1 68 ? 1.567 9.333 -21.040 1.00 57.50 68 GLU A N 1
ATOM 572 C CA . GLU A 1 68 ? 1.888 10.755 -20.953 1.00 57.50 68 GLU A CA 1
ATOM 573 C C . GLU A 1 68 ? 1.100 11.488 -19.850 1.00 57.50 68 GLU A C 1
ATOM 575 O O . GLU A 1 68 ? 1.729 12.163 -19.032 1.00 57.50 68 GLU A O 1
ATOM 580 N N . PRO A 1 69 ? -0.229 11.293 -19.717 1.00 64.31 69 PRO A N 1
ATOM 581 C CA . PRO A 1 69 ? -0.988 11.862 -18.604 1.00 64.31 69 PRO A CA 1
ATOM 582 C C . PRO A 1 69 ? -0.534 11.324 -17.245 1.00 64.31 69 PRO A C 1
ATOM 584 O O . PRO A 1 69 ? -0.442 12.087 -16.293 1.00 64.31 69 PRO A O 1
ATOM 587 N N . LEU A 1 70 ? -0.201 10.032 -17.160 1.00 59.53 70 LEU A N 1
ATOM 588 C CA . LEU A 1 70 ? 0.234 9.380 -15.919 1.00 59.53 70 LEU A CA 1
ATOM 589 C C . LEU A 1 70 ? 1.605 9.852 -15.461 1.00 59.53 70 LEU A C 1
ATOM 591 O O . LEU A 1 70 ? 1.826 10.097 -14.277 1.00 59.53 70 LEU A O 1
ATOM 595 N N . MET A 1 71 ? 2.528 9.991 -16.410 1.00 62.62 71 MET A N 1
ATOM 596 C CA . MET A 1 71 ? 3.832 10.562 -16.136 1.00 62.62 71 MET A CA 1
ATOM 597 C C . MET A 1 71 ? 3.660 12.009 -15.688 1.00 62.62 71 MET A C 1
ATOM 599 O O . MET A 1 71 ? 4.201 12.379 -14.656 1.00 62.62 71 MET A O 1
ATOM 603 N N . GLN A 1 72 ? 2.827 12.798 -16.371 1.00 61.69 72 GLN A N 1
ATOM 604 C CA . GLN A 1 72 ? 2.548 14.174 -15.971 1.00 61.69 72 GLN A CA 1
ATOM 605 C C . GLN A 1 72 ? 1.908 14.272 -14.581 1.00 61.69 72 GLN A C 1
ATOM 607 O O . GLN A 1 72 ? 2.315 15.116 -13.793 1.00 61.69 72 GLN A O 1
ATOM 612 N N . GLU A 1 73 ? 0.939 13.420 -14.257 1.00 64.38 73 GLU A N 1
ATOM 613 C CA . GLU A 1 73 ? 0.270 13.382 -12.954 1.00 64.38 73 GLU A CA 1
ATOM 614 C C . GLU A 1 73 ? 1.247 13.002 -11.838 1.00 64.38 73 GLU A C 1
ATOM 616 O O . GLU A 1 7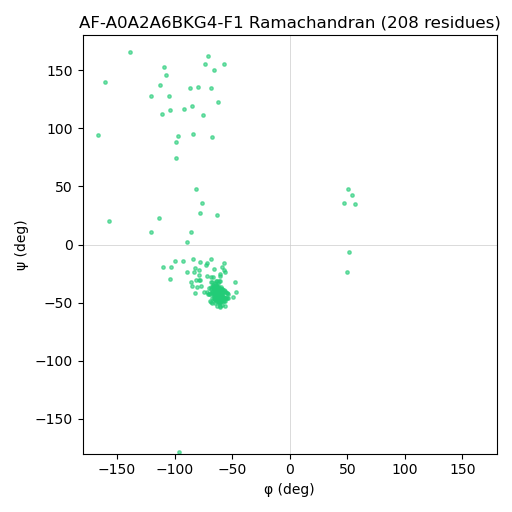3 ? 1.331 13.692 -10.819 1.00 64.38 73 GLU A O 1
ATOM 621 N N . CYS A 1 74 ? 2.057 11.962 -12.060 1.00 62.75 74 CYS A N 1
ATOM 622 C CA . CYS A 1 74 ? 3.103 11.568 -11.128 1.00 62.75 74 CYS A CA 1
ATOM 623 C C . CYS A 1 74 ? 4.090 12.720 -10.929 1.00 62.75 74 CYS A C 1
ATOM 625 O O . CYS A 1 74 ? 4.388 13.104 -9.803 1.00 62.75 74 CYS A O 1
ATOM 627 N N . LEU A 1 75 ? 4.567 13.322 -12.016 1.00 62.62 75 LEU A N 1
ATOM 628 C CA . LEU A 1 75 ? 5.512 14.429 -11.972 1.00 62.62 75 LEU A CA 1
ATOM 629 C C . LEU A 1 75 ? 4.936 15.670 -11.296 1.00 62.62 75 LEU A C 1
ATOM 631 O O . LEU A 1 75 ? 5.642 16.302 -10.511 1.00 62.62 75 LEU A O 1
ATOM 635 N N . ASN A 1 76 ? 3.668 15.991 -11.540 1.00 65.00 76 ASN A N 1
ATOM 636 C CA . ASN A 1 76 ? 2.962 17.071 -10.865 1.00 65.00 76 ASN A CA 1
ATOM 637 C C . ASN A 1 76 ? 2.873 16.791 -9.366 1.00 65.00 76 ASN A C 1
ATOM 639 O O . ASN A 1 76 ? 3.277 17.646 -8.590 1.00 65.00 76 ASN A O 1
ATOM 643 N N . SER A 1 77 ? 2.480 15.582 -8.953 1.00 60.78 77 SER A N 1
ATOM 644 C CA . SER A 1 77 ? 2.448 15.195 -7.537 1.00 60.78 77 SER A CA 1
ATOM 645 C C . SER A 1 77 ? 3.830 15.308 -6.877 1.00 60.78 77 SER A C 1
ATOM 647 O O . SER A 1 77 ? 3.974 15.845 -5.775 1.00 60.78 77 SER A O 1
ATOM 649 N N . LEU A 1 78 ? 4.885 14.876 -7.576 1.00 58.72 78 LEU A N 1
ATOM 650 C CA . LEU A 1 78 ? 6.272 14.991 -7.114 1.00 58.72 78 LEU A CA 1
ATOM 651 C C . LEU A 1 78 ? 6.707 16.456 -6.980 1.00 58.72 78 LEU A C 1
ATOM 653 O O . LEU A 1 78 ? 7.346 16.826 -5.989 1.00 58.72 78 LEU A O 1
ATOM 657 N N . CYS A 1 79 ? 6.359 17.290 -7.959 1.00 58.09 79 CYS A N 1
ATOM 658 C CA . CYS A 1 79 ? 6.683 18.712 -7.995 1.00 58.09 79 CYS A CA 1
ATOM 659 C C . CYS A 1 79 ? 5.914 19.486 -6.920 1.00 58.09 79 CYS A C 1
ATOM 661 O O . CYS A 1 79 ? 6.534 20.209 -6.140 1.00 58.09 79 CYS A O 1
ATOM 663 N N . GLU A 1 80 ? 4.603 19.282 -6.815 1.00 60.59 80 GLU A N 1
ATOM 664 C CA . GLU A 1 80 ? 3.735 19.879 -5.800 1.00 60.59 80 GLU A CA 1
ATOM 665 C C . GLU A 1 80 ? 4.213 19.522 -4.397 1.00 60.59 80 GLU A C 1
ATOM 667 O O . GLU A 1 80 ? 4.402 20.422 -3.590 1.00 60.59 80 GLU A O 1
ATOM 672 N N . LYS A 1 81 ? 4.544 18.257 -4.107 1.00 59.16 81 LYS A N 1
ATOM 673 C CA . LYS A 1 81 ? 5.041 17.859 -2.776 1.00 59.16 81 LYS A CA 1
ATOM 674 C C . LYS A 1 81 ? 6.456 18.336 -2.475 1.00 59.16 81 LYS A C 1
ATOM 676 O O . LYS A 1 81 ? 6.858 18.398 -1.314 1.00 59.16 81 LYS A O 1
ATOM 681 N N . THR A 1 82 ? 7.297 18.539 -3.485 1.00 50.22 82 THR A N 1
ATOM 682 C CA . THR A 1 82 ? 8.678 19.020 -3.278 1.00 50.22 82 THR A CA 1
ATOM 683 C C . THR A 1 82 ? 8.706 20.534 -3.090 1.00 50.22 82 THR A C 1
ATOM 685 O O . THR A 1 8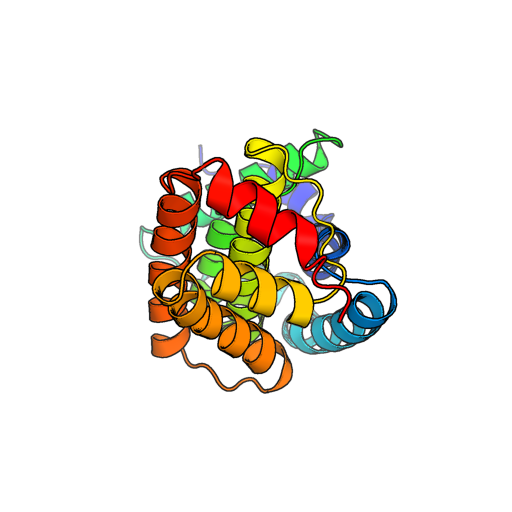2 ? 9.539 21.037 -2.335 1.00 50.22 82 THR A O 1
ATOM 688 N N . MET A 1 83 ? 7.763 21.245 -3.714 1.00 44.47 83 MET A N 1
ATOM 689 C CA . MET A 1 83 ? 7.582 22.689 -3.564 1.00 44.47 83 MET A CA 1
ATOM 690 C C . MET A 1 83 ? 6.716 23.055 -2.347 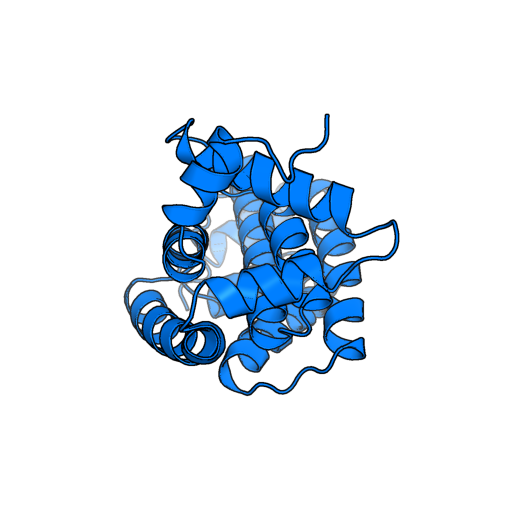1.00 44.47 83 MET A C 1
ATOM 692 O O . MET A 1 83 ? 7.047 24.003 -1.639 1.00 44.47 83 MET A O 1
ATOM 696 N N . ASN A 1 84 ? 5.699 22.257 -2.019 1.00 49.97 84 ASN A N 1
ATOM 697 C CA . ASN A 1 84 ? 4.867 22.394 -0.825 1.00 49.97 84 ASN A CA 1
ATOM 698 C C . ASN A 1 84 ? 5.366 21.411 0.243 1.00 49.97 84 ASN A C 1
ATOM 700 O O . ASN A 1 84 ? 4.914 20.271 0.319 1.00 49.97 84 ASN A O 1
ATOM 704 N N . ARG A 1 85 ? 6.326 21.843 1.070 1.00 44.19 85 ARG A N 1
ATOM 705 C CA . ARG A 1 85 ? 6.986 21.047 2.132 1.00 44.19 85 ARG A CA 1
ATOM 706 C C . ARG A 1 85 ? 6.067 20.563 3.281 1.00 44.19 85 ARG A C 1
ATOM 708 O O . ARG A 1 85 ? 6.560 20.343 4.380 1.00 44.19 85 ARG A O 1
ATOM 715 N N . GLY A 1 86 ? 4.760 20.405 3.080 1.00 45.91 86 GLY A N 1
ATOM 716 C CA . GLY A 1 86 ? 3.829 20.158 4.187 1.00 45.91 86 GLY A CA 1
ATOM 717 C C . GLY A 1 86 ? 2.504 19.484 3.848 1.00 45.91 86 GLY A C 1
ATOM 718 O O . GLY A 1 86 ? 1.578 19.627 4.633 1.00 45.91 86 GLY A O 1
ATOM 719 N N . GLN A 1 87 ? 2.375 18.791 2.711 1.00 51.69 87 GLN A N 1
ATOM 720 C CA . GLN A 1 87 ? 1.197 17.947 2.467 1.00 51.69 87 GLN A CA 1
ATOM 721 C C . GLN A 1 87 ? 1.533 16.468 2.635 1.00 51.69 87 GLN A C 1
ATOM 723 O O . GLN A 1 87 ? 2.479 15.962 2.021 1.00 51.69 87 GLN A O 1
ATOM 728 N N . ASP A 1 88 ? 0.723 15.813 3.468 1.00 57.50 88 ASP A N 1
ATOM 729 C CA . ASP A 1 88 ? 0.790 14.393 3.786 1.00 57.50 88 ASP A CA 1
ATOM 730 C C . ASP A 1 88 ? 0.686 13.518 2.529 1.00 57.50 88 ASP A C 1
ATOM 732 O O . ASP A 1 88 ? 0.173 13.900 1.469 1.00 57.50 88 ASP A O 1
ATOM 736 N N . HIS A 1 89 ? 1.228 12.310 2.626 1.00 71.31 89 HIS A N 1
ATOM 737 C CA . HIS A 1 89 ? 1.115 11.318 1.569 1.00 71.31 89 HIS A CA 1
ATOM 738 C C . HIS A 1 89 ? -0.339 10.843 1.463 1.00 71.31 89 HIS A C 1
ATOM 740 O O . HIS A 1 89 ? -0.960 10.559 2.480 1.00 71.31 89 HIS A O 1
ATOM 746 N N . THR A 1 90 ? -0.878 10.755 0.242 1.00 82.62 90 THR A N 1
ATOM 747 C CA . THR A 1 90 ? -2.251 10.283 -0.001 1.00 82.62 90 THR A CA 1
ATOM 748 C C . THR A 1 90 ? -2.221 8.903 -0.654 1.00 82.62 90 THR A C 1
ATOM 750 O O . THR A 1 90 ? -1.248 8.610 -1.371 1.00 82.62 90 THR A O 1
ATOM 753 N N . PRO A 1 91 ? -3.263 8.073 -0.473 1.00 88.81 91 PRO A N 1
ATOM 754 C CA . PRO A 1 91 ? -3.361 6.786 -1.158 1.00 88.81 91 PRO A CA 1
ATOM 755 C C . PRO A 1 91 ? -3.232 6.934 -2.682 1.00 88.81 91 PRO A C 1
ATOM 757 O O . PRO A 1 91 ? -2.464 6.221 -3.321 1.00 88.81 91 PRO A O 1
ATOM 760 N N . GLU A 1 92 ? -3.867 7.954 -3.263 1.00 87.69 92 GLU A N 1
ATOM 761 C CA . GLU A 1 92 ? -3.842 8.227 -4.706 1.00 87.69 92 GLU A CA 1
ATOM 762 C C . GLU A 1 92 ? -2.428 8.486 -5.211 1.00 87.69 92 GLU A C 1
ATOM 764 O O . GLU A 1 92 ? -2.032 7.954 -6.242 1.00 87.69 92 GLU A O 1
ATOM 769 N N . SER A 1 93 ? -1.624 9.245 -4.461 1.00 80.31 93 SER A N 1
ATOM 770 C CA . SER A 1 93 ? -0.244 9.503 -4.875 1.00 80.31 93 SER A CA 1
ATOM 771 C C . SER A 1 93 ? 0.599 8.224 -4.941 1.00 80.31 93 SER A C 1
ATOM 773 O O . SER A 1 93 ? 1.480 8.120 -5.794 1.00 80.31 93 SER A O 1
ATOM 775 N N . MET A 1 94 ? 0.301 7.232 -4.094 1.00 86.31 94 MET A N 1
ATOM 776 C CA . MET A 1 94 ? 0.947 5.919 -4.144 1.00 86.31 94 MET A CA 1
ATOM 777 C C . MET A 1 94 ? 0.399 5.046 -5.270 1.00 86.31 94 MET A C 1
ATOM 779 O O . MET A 1 94 ? 1.170 4.335 -5.908 1.00 86.31 94 MET A O 1
ATOM 783 N N . LEU A 1 95 ? -0.899 5.126 -5.566 1.00 88.94 95 LEU A N 1
ATOM 784 C CA . LEU A 1 95 ? -1.493 4.455 -6.723 1.00 88.94 95 LEU A CA 1
ATOM 785 C C . LEU A 1 95 ? -0.878 4.970 -8.027 1.00 88.94 95 LEU A C 1
ATOM 787 O O . LEU A 1 95 ? -0.402 4.176 -8.836 1.00 88.94 95 LEU A O 1
ATOM 791 N N . THR A 1 96 ? -0.793 6.287 -8.213 1.00 82.75 96 THR A N 1
ATOM 792 C CA . THR A 1 96 ? -0.163 6.890 -9.396 1.00 82.75 96 THR A CA 1
ATOM 793 C C . THR A 1 96 ? 1.296 6.441 -9.528 1.00 82.75 96 THR A C 1
ATOM 795 O O . THR A 1 96 ? 1.737 6.064 -10.617 1.00 82.75 96 THR A O 1
ATOM 798 N N . LEU A 1 97 ? 2.024 6.373 -8.409 1.00 80.94 97 LEU A N 1
ATOM 799 C CA . LEU A 1 97 ? 3.392 5.864 -8.370 1.00 80.94 97 LEU A CA 1
ATOM 800 C C . LEU A 1 97 ? 3.477 4.357 -8.702 1.00 80.94 97 LEU A C 1
ATOM 802 O O . LEU A 1 97 ? 4.337 3.945 -9.479 1.00 80.94 97 LEU A O 1
ATOM 806 N N . SER A 1 98 ? 2.566 3.531 -8.185 1.00 88.94 98 SER A N 1
ATOM 807 C CA . SER A 1 98 ? 2.493 2.101 -8.512 1.00 88.94 98 SER A CA 1
ATOM 808 C C . SER A 1 98 ? 2.222 1.877 -9.999 1.00 88.94 98 SER A C 1
ATOM 810 O O . SER A 1 98 ? 2.914 1.098 -10.655 1.00 88.94 98 SER A O 1
ATOM 812 N N . LYS A 1 99 ? 1.272 2.626 -10.570 1.00 87.00 99 LYS A N 1
ATOM 813 C CA . LYS A 1 99 ? 0.919 2.552 -11.991 1.00 87.00 99 LYS A CA 1
ATOM 814 C C . LYS A 1 99 ? 2.107 2.883 -12.895 1.00 87.00 99 LYS A C 1
ATOM 816 O O . LYS A 1 99 ? 2.283 2.238 -13.929 1.00 87.00 99 LYS A O 1
ATOM 821 N N . LEU A 1 100 ? 2.956 3.829 -12.488 1.00 81.12 100 LEU A N 1
ATOM 822 C CA . LEU A 1 100 ? 4.220 4.120 -13.166 1.00 81.12 100 LEU A CA 1
ATOM 823 C C . LEU A 1 100 ? 5.154 2.901 -13.164 1.00 81.12 100 LEU A C 1
ATOM 825 O O . LEU A 1 100 ? 5.680 2.523 -14.212 1.00 81.12 100 LEU A O 1
ATOM 829 N N . PHE A 1 101 ? 5.331 2.258 -12.008 1.00 85.44 101 PHE A N 1
ATOM 830 C CA . PHE A 1 101 ? 6.185 1.076 -11.886 1.00 85.44 101 PHE A CA 1
ATOM 831 C C . PHE A 1 101 ? 5.674 -0.119 -12.674 1.00 85.44 101 PHE A C 1
ATOM 833 O O . PHE A 1 101 ? 6.471 -0.791 -13.324 1.00 85.44 101 PHE A O 1
ATOM 840 N N . ILE A 1 102 ? 4.359 -0.336 -12.711 1.00 88.56 102 ILE A N 1
ATOM 841 C CA . ILE A 1 102 ? 3.748 -1.348 -13.579 1.00 88.56 102 ILE A CA 1
ATOM 842 C C . ILE A 1 102 ? 4.143 -1.100 -15.040 1.00 88.56 102 ILE A C 1
ATOM 844 O O . ILE A 1 102 ? 4.559 -2.033 -15.726 1.00 88.56 102 ILE A O 1
ATOM 848 N N . LYS A 1 103 ? 4.066 0.152 -15.512 1.00 81.38 103 LYS A N 1
ATOM 849 C CA . LYS A 1 103 ? 4.372 0.505 -16.908 1.00 81.38 103 LYS A CA 1
ATOM 850 C C . LYS A 1 103 ? 5.848 0.303 -17.274 1.00 81.38 103 LYS A C 1
ATOM 852 O O . LYS A 1 103 ? 6.119 -0.137 -18.385 1.00 81.38 103 LYS A O 1
ATOM 857 N N . ILE A 1 104 ? 6.793 0.542 -16.360 1.00 80.31 104 ILE A N 1
ATOM 858 C CA . ILE A 1 104 ? 8.224 0.234 -16.589 1.00 80.31 104 ILE A CA 1
ATOM 859 C C . ILE A 1 104 ? 8.604 -1.224 -16.249 1.00 80.31 104 ILE A C 1
ATOM 861 O O . ILE A 1 104 ? 9.795 -1.557 -16.192 1.00 80.31 104 ILE A O 1
ATOM 865 N N . ALA A 1 105 ? 7.601 -2.082 -16.020 1.00 85.81 105 ALA A N 1
ATOM 866 C CA . ALA A 1 105 ? 7.727 -3.486 -15.629 1.00 85.81 105 ALA A CA 1
ATOM 867 C C . ALA A 1 105 ? 8.541 -3.708 -14.338 1.00 85.81 105 ALA A C 1
ATOM 869 O O . ALA A 1 105 ? 9.260 -4.697 -14.187 1.00 85.81 105 ALA A O 1
ATOM 870 N N . ASP A 1 106 ? 8.430 -2.778 -13.389 1.00 87.44 106 ASP A N 1
ATOM 871 C CA . ASP A 1 106 ? 9.020 -2.889 -12.062 1.00 87.44 106 ASP A CA 1
ATOM 872 C C . ASP A 1 106 ? 8.017 -3.352 -11.010 1.00 87.44 106 ASP A C 1
ATOM 874 O O . ASP A 1 106 ? 7.550 -2.593 -10.161 1.00 87.44 106 ASP A O 1
ATOM 878 N N . PHE A 1 107 ? 7.689 -4.635 -11.057 1.00 92.12 107 PHE A N 1
ATOM 879 C CA . PHE A 1 107 ? 6.637 -5.194 -10.215 1.00 92.12 107 PHE A CA 1
ATOM 880 C C . PHE A 1 107 ? 6.970 -5.180 -8.718 1.00 92.12 107 PHE A C 1
ATOM 882 O O . PHE A 1 107 ? 6.055 -5.025 -7.915 1.00 92.12 107 PHE A O 1
ATOM 889 N N . ARG A 1 108 ? 8.254 -5.237 -8.327 1.00 91.62 108 ARG A N 1
ATOM 890 C CA . ARG A 1 108 ? 8.664 -5.115 -6.912 1.00 91.62 108 ARG A CA 1
ATOM 891 C C . ARG A 1 108 ? 8.294 -3.751 -6.354 1.00 91.62 108 ARG A C 1
ATOM 893 O O . ARG A 1 108 ? 7.633 -3.658 -5.326 1.00 91.62 108 ARG A O 1
ATOM 900 N N . LEU A 1 109 ? 8.713 -2.699 -7.054 1.00 89.12 109 LEU A N 1
ATOM 901 C CA . LEU A 1 109 ? 8.439 -1.323 -6.654 1.00 89.12 109 LEU A CA 1
ATOM 902 C C . LEU A 1 109 ? 6.947 -0.992 -6.739 1.00 89.12 109 LEU A C 1
ATOM 904 O O . LEU A 1 109 ? 6.422 -0.286 -5.882 1.00 89.12 109 LEU A O 1
ATOM 908 N N . ALA A 1 110 ? 6.259 -1.531 -7.747 1.00 92.44 110 ALA A N 1
ATOM 909 C CA . ALA A 1 110 ? 4.818 -1.384 -7.879 1.00 92.44 110 ALA A CA 1
ATOM 910 C C . ALA A 1 110 ? 4.069 -1.990 -6.686 1.00 92.44 110 ALA A C 1
ATOM 912 O O . ALA A 1 110 ? 3.187 -1.330 -6.142 1.00 92.44 110 ALA A O 1
ATOM 913 N N . CYS A 1 111 ? 4.439 -3.204 -6.265 1.00 95.56 111 CYS A N 1
ATOM 914 C CA . CYS A 1 111 ? 3.854 -3.870 -5.102 1.00 95.56 111 CYS A CA 1
ATOM 915 C C . CYS A 1 111 ? 4.024 -3.038 -3.828 1.00 95.56 111 CYS A C 1
ATOM 917 O O . CYS A 1 111 ? 3.066 -2.837 -3.086 1.00 95.56 111 CYS A O 1
ATOM 919 N N . GLU A 1 112 ? 5.223 -2.511 -3.601 1.00 92.94 112 GLU A N 1
ATOM 920 C CA . GLU A 1 112 ? 5.498 -1.723 -2.402 1.00 92.94 112 GLU A CA 1
ATOM 921 C C . GLU A 1 112 ? 4.703 -0.411 -2.376 1.00 92.94 112 GLU A C 1
ATOM 923 O O . GLU A 1 112 ? 4.152 -0.019 -1.349 1.00 92.94 112 GLU A O 1
ATOM 928 N N . ALA A 1 113 ? 4.549 0.239 -3.533 1.00 91.12 113 ALA A N 1
ATOM 929 C CA . ALA A 1 113 ? 3.674 1.397 -3.654 1.00 91.12 113 ALA A CA 1
ATOM 930 C C . ALA A 1 113 ? 2.194 1.045 -3.372 1.00 91.12 113 ALA A C 1
ATOM 932 O O . ALA A 1 113 ? 1.499 1.832 -2.732 1.00 91.12 113 ALA A O 1
ATOM 933 N N . LEU A 1 114 ? 1.706 -0.140 -3.767 1.00 95.69 114 LEU A N 1
ATOM 934 C CA . LEU A 1 114 ? 0.343 -0.592 -3.431 1.00 95.69 114 LEU A CA 1
ATOM 935 C C . LEU A 1 114 ? 0.161 -0.818 -1.929 1.00 95.69 114 LEU A C 1
ATOM 937 O O . LEU A 1 114 ? -0.839 -0.377 -1.361 1.00 95.69 114 LEU A O 1
ATOM 941 N N . TRP A 1 115 ? 1.139 -1.445 -1.275 1.00 94.81 115 TRP A N 1
ATOM 942 C CA . TRP A 1 115 ? 1.143 -1.600 0.178 1.00 94.81 115 TRP A CA 1
ATOM 943 C C . TRP A 1 115 ? 1.102 -0.247 0.902 1.00 94.81 115 TRP A C 1
ATOM 945 O O . TRP A 1 115 ? 0.291 -0.048 1.812 1.00 94.81 115 TRP A O 1
ATOM 955 N N . CYS A 1 116 ? 1.919 0.712 0.461 1.00 90.31 116 CYS A N 1
ATOM 956 C CA . CYS A 1 116 ? 1.910 2.067 1.002 1.00 90.31 116 CYS A CA 1
ATOM 957 C C . CYS A 1 116 ? 0.557 2.757 0.789 1.00 90.31 116 CYS A C 1
ATOM 959 O O . CYS A 1 116 ? 0.055 3.388 1.715 1.00 90.31 116 CYS A O 1
ATOM 961 N N . SER A 1 117 ? -0.072 2.596 -0.381 1.00 92.88 117 SER A N 1
ATOM 962 C CA . SER A 1 117 ? -1.422 3.120 -0.638 1.00 92.88 117 SER A CA 1
ATOM 963 C C . SER A 1 117 ? -2.434 2.609 0.389 1.00 92.88 117 SER A C 1
ATOM 965 O O . SER A 1 117 ? -3.110 3.402 1.048 1.00 92.88 117 SER A O 1
ATOM 967 N N . ALA A 1 118 ? -2.509 1.288 0.567 1.00 95.50 118 ALA A N 1
ATOM 968 C CA . ALA A 1 118 ? -3.434 0.668 1.510 1.00 95.50 118 ALA A CA 1
ATOM 969 C C . ALA A 1 118 ? -3.134 1.076 2.962 1.00 95.50 118 ALA A C 1
ATOM 971 O O . ALA A 1 118 ? -4.047 1.391 3.723 1.00 95.50 118 ALA A O 1
ATOM 972 N N . SER A 1 119 ? -1.854 1.142 3.338 1.00 92.94 119 SER A N 1
ATOM 973 C CA . SER A 1 119 ? -1.426 1.574 4.672 1.00 92.94 119 SER A CA 1
ATOM 974 C C . SER A 1 119 ? -1.811 3.022 4.976 1.00 92.94 119 SER A C 1
ATOM 976 O O . SER A 1 119 ? -2.306 3.309 6.067 1.00 92.94 119 SER A O 1
ATOM 978 N N . ILE A 1 120 ? -1.631 3.931 4.012 1.00 90.56 120 ILE A N 1
ATOM 979 C CA . ILE A 1 120 ? -2.072 5.324 4.147 1.00 90.56 120 ILE A CA 1
ATOM 980 C C . ILE A 1 120 ? -3.589 5.379 4.275 1.00 90.56 120 ILE A C 1
ATOM 982 O O . ILE A 1 120 ? -4.081 6.115 5.119 1.00 90.56 120 ILE A O 1
ATOM 986 N N . ALA A 1 121 ? -4.337 4.589 3.501 1.00 94.56 121 ALA A N 1
ATOM 987 C CA . ALA A 1 121 ? -5.797 4.573 3.578 1.00 94.56 121 ALA A CA 1
ATOM 988 C C . ALA A 1 121 ? -6.302 4.130 4.962 1.00 94.56 121 ALA A C 1
ATOM 990 O O . ALA A 1 121 ? -7.236 4.721 5.505 1.00 94.56 121 ALA A O 1
ATOM 991 N N . VAL A 1 122 ? -5.644 3.142 5.578 1.00 94.94 122 VAL A N 1
ATOM 992 C CA . VAL A 1 122 ? -5.920 2.734 6.965 1.00 94.94 122 VAL A CA 1
ATOM 993 C C . VAL A 1 122 ? -5.636 3.880 7.940 1.00 94.94 122 VAL A C 1
ATOM 995 O O . VAL A 1 122 ? -6.460 4.173 8.809 1.00 94.94 122 VAL A O 1
ATOM 998 N N . GLN A 1 123 ? -4.502 4.569 7.786 1.00 91.06 123 GLN A N 1
ATOM 999 C CA . GLN A 1 123 ? -4.159 5.710 8.636 1.00 91.06 123 GLN A CA 1
ATOM 1000 C C . GLN A 1 123 ? -5.130 6.887 8.443 1.00 91.06 123 GLN A C 1
ATOM 1002 O O . GLN A 1 123 ? -5.554 7.508 9.418 1.00 91.06 123 GLN A O 1
ATOM 1007 N N . GLU A 1 124 ? -5.524 7.171 7.202 1.00 92.31 124 GLU A N 1
ATOM 1008 C CA . GLU A 1 124 ? -6.519 8.180 6.838 1.00 92.31 124 GLU A CA 1
ATOM 1009 C C . GLU A 1 124 ? -7.868 7.870 7.499 1.00 92.31 124 GLU A C 1
ATOM 1011 O O . GLU A 1 124 ? -8.489 8.767 8.076 1.00 92.31 124 GLU A O 1
ATOM 1016 N N . PHE A 1 125 ? -8.290 6.601 7.496 1.00 94.75 125 PHE A N 1
ATOM 1017 C CA . PHE A 1 125 ? -9.508 6.147 8.165 1.00 94.75 125 PHE A CA 1
ATOM 1018 C C . PHE A 1 125 ? -9.454 6.394 9.679 1.00 94.75 125 PHE A C 1
ATOM 1020 O O . PHE A 1 125 ? -10.369 7.004 10.237 1.00 94.75 125 PHE A O 1
ATOM 1027 N N . ILE A 1 126 ? -8.366 5.984 10.341 1.00 93.19 126 ILE A N 1
ATOM 1028 C CA . ILE A 1 126 ? -8.150 6.189 11.785 1.00 93.19 126 ILE A CA 1
ATOM 1029 C C . ILE A 1 126 ? -8.233 7.674 12.142 1.00 93.19 126 ILE A C 1
ATOM 1031 O O . ILE A 1 126 ? -8.968 8.051 13.060 1.00 93.19 126 ILE A O 1
ATOM 1035 N N . THR A 1 127 ? -7.525 8.519 11.392 1.00 91.25 127 THR A N 1
ATOM 1036 C CA . THR A 1 127 ? -7.484 9.966 11.623 1.00 91.25 127 THR A CA 1
ATOM 1037 C C . THR A 1 127 ? -8.855 10.603 11.403 1.00 91.25 127 THR A C 1
ATOM 1039 O O . THR A 1 127 ? -9.366 11.300 12.279 1.00 91.25 127 THR A O 1
ATOM 1042 N N . THR A 1 128 ? -9.496 10.321 10.267 1.00 92.69 128 THR A N 1
ATOM 1043 C CA . THR A 1 128 ? -10.786 10.919 9.883 1.00 92.69 128 THR A CA 1
ATOM 1044 C C . THR A 1 128 ? -11.915 10.522 10.832 1.00 92.69 128 THR A C 1
ATOM 1046 O O . THR A 1 128 ? -12.819 11.314 11.099 1.00 92.69 128 THR A O 1
ATOM 1049 N N . ARG A 1 129 ? -11.869 9.304 11.384 1.00 94.25 129 ARG A N 1
ATOM 1050 C CA . ARG A 1 129 ? -12.838 8.812 12.380 1.00 94.25 129 ARG A CA 1
ATOM 1051 C C . ARG A 1 129 ? -12.434 9.115 13.829 1.00 94.25 129 ARG A C 1
ATOM 1053 O O . ARG A 1 129 ? -13.163 8.745 14.758 1.00 94.25 129 ARG A O 1
ATOM 1060 N N . GLN A 1 130 ? -11.311 9.812 14.023 1.00 93.19 130 GLN A N 1
ATOM 1061 C CA . GLN A 1 130 ? -10.759 10.195 15.323 1.00 93.19 130 GLN A CA 1
ATOM 1062 C C . GLN A 1 130 ? -10.663 8.994 16.273 1.00 93.19 130 GLN A C 1
ATOM 1064 O O . GLN A 1 130 ? -11.166 9.041 17.401 1.00 93.19 130 GLN A O 1
ATOM 1069 N N . LEU A 1 131 ? -10.108 7.886 15.776 1.00 93.50 131 LEU A N 1
ATOM 1070 C CA . LEU A 1 131 ? -9.881 6.686 16.574 1.00 93.50 131 LEU A CA 1
ATOM 1071 C C . LEU A 1 131 ? -8.625 6.860 17.419 1.00 93.50 131 LEU A C 1
ATOM 1073 O O . LEU A 1 131 ? -7.583 7.289 16.922 1.00 93.50 131 LEU A O 1
ATOM 1077 N N . LYS A 1 132 ? -8.696 6.479 18.692 1.00 92.12 132 LYS A N 1
ATOM 1078 C CA . LYS A 1 132 ? -7.544 6.472 19.608 1.00 92.12 132 LYS A CA 1
ATOM 1079 C C . LYS A 1 132 ? -6.684 5.216 19.436 1.00 92.12 132 LYS A C 1
ATOM 1081 O O . LYS A 1 132 ? -6.317 4.577 20.413 1.00 92.12 132 LYS A O 1
ATOM 1086 N N . VAL A 1 133 ? -6.365 4.877 18.191 1.00 89.69 133 VAL A N 1
ATOM 1087 C CA . VAL A 1 133 ? -5.563 3.708 17.818 1.00 89.69 133 VAL A CA 1
ATOM 1088 C C . VAL A 1 133 ? -4.235 4.181 17.237 1.00 89.69 133 VAL A C 1
ATOM 1090 O O . VAL A 1 133 ? -4.198 5.119 16.441 1.00 89.69 133 VAL A O 1
ATOM 1093 N N . LYS A 1 134 ? -3.137 3.529 17.625 1.00 84.75 134 LYS A N 1
ATOM 1094 C CA . LYS A 1 134 ? -1.814 3.732 17.028 1.00 84.75 134 LYS A CA 1
ATOM 1095 C C . LYS A 1 134 ? -1.328 2.410 16.458 1.00 84.75 134 LYS A C 1
ATOM 1097 O O . LYS A 1 134 ? -1.331 1.409 17.159 1.00 84.75 134 LYS A O 1
ATOM 1102 N N . LEU A 1 135 ? -0.921 2.420 15.194 1.00 84.75 135 LEU A N 1
ATOM 1103 C CA . LEU A 1 135 ? -0.443 1.231 14.498 1.00 84.75 135 LEU A CA 1
ATOM 1104 C C . LEU A 1 135 ? 1.052 1.385 14.235 1.00 84.75 135 LEU A C 1
ATOM 1106 O O . LEU A 1 135 ? 1.459 2.250 13.463 1.00 84.75 135 LEU A O 1
ATOM 1110 N N . HIS A 1 136 ? 1.863 0.561 14.893 1.00 76.50 136 HIS A N 1
ATOM 1111 C CA . HIS A 1 136 ? 3.325 0.675 14.852 1.00 76.50 136 HIS A CA 1
ATOM 1112 C C . HIS A 1 136 ? 4.001 -0.294 13.877 1.00 76.50 136 HIS A C 1
ATOM 1114 O O . HIS A 1 136 ? 5.164 -0.096 13.542 1.00 76.50 136 HIS A O 1
ATOM 1120 N N . SER A 1 137 ? 3.279 -1.306 13.395 1.00 81.31 137 SER A N 1
ATOM 1121 C CA . SER A 1 137 ? 3.813 -2.372 12.546 1.00 81.31 137 SER A CA 1
ATOM 1122 C C . SER A 1 137 ? 2.840 -2.718 11.415 1.00 81.31 137 SER A C 1
ATOM 1124 O O . SER A 1 137 ? 1.661 -2.341 11.446 1.00 81.31 137 SER A O 1
ATOM 1126 N N . HIS A 1 138 ? 3.307 -3.450 10.401 1.00 81.62 138 HIS A N 1
ATOM 1127 C CA . HIS A 1 138 ? 2.420 -4.057 9.404 1.00 81.62 138 HIS A CA 1
ATOM 1128 C C . HIS A 1 138 ? 1.457 -5.084 10.037 1.00 81.62 138 HIS A C 1
ATOM 1130 O O . HIS A 1 138 ? 0.299 -5.160 9.624 1.00 81.62 138 HIS A O 1
ATOM 1136 N N . ASN A 1 139 ? 1.880 -5.804 11.088 1.00 85.62 139 ASN A N 1
ATOM 1137 C CA . ASN A 1 139 ? 1.027 -6.740 11.833 1.00 85.62 139 ASN A CA 1
ATOM 1138 C C . ASN A 1 139 ? -0.131 -6.020 12.534 1.00 85.62 139 ASN A C 1
ATOM 1140 O O . ASN A 1 139 ? -1.280 -6.431 12.391 1.00 85.62 139 ASN A O 1
ATOM 1144 N N . GLY A 1 140 ? 0.143 -4.899 13.204 1.00 88.62 140 GLY A N 1
ATOM 1145 C CA . GLY A 1 140 ? -0.889 -4.070 13.821 1.00 88.62 140 GLY A CA 1
ATOM 1146 C C . GLY A 1 140 ? -1.895 -3.550 12.793 1.00 88.62 140 GLY A C 1
ATOM 1147 O O . GLY A 1 140 ? -3.099 -3.573 13.045 1.00 88.62 140 GLY A O 1
ATOM 1148 N N . LYS A 1 141 ? -1.433 -3.157 11.594 1.00 90.50 141 LYS A N 1
ATOM 1149 C CA . LYS A 1 141 ? -2.321 -2.763 10.483 1.00 90.50 141 LYS A CA 1
ATOM 1150 C C . LYS A 1 141 ? -3.232 -3.906 10.046 1.00 90.50 141 LYS A C 1
ATOM 1152 O O . LYS A 1 141 ? -4.439 -3.693 9.948 1.00 90.50 141 LYS A O 1
ATOM 1157 N N . ARG A 1 142 ? -2.685 -5.109 9.842 1.00 90.81 142 ARG A N 1
ATOM 1158 C CA . ARG A 1 142 ? -3.458 -6.314 9.502 1.00 90.81 142 ARG A CA 1
ATOM 1159 C C . ARG A 1 142 ? -4.520 -6.625 10.551 1.00 90.81 142 ARG A C 1
ATOM 1161 O O . ARG A 1 142 ? -5.675 -6.887 10.212 1.00 90.81 142 ARG A O 1
ATOM 1168 N N . ASP A 1 143 ? -4.131 -6.629 11.817 1.00 91.81 143 ASP A N 1
ATOM 1169 C CA . ASP A 1 143 ? -5.029 -7.022 12.896 1.00 91.81 143 ASP A CA 1
ATOM 1170 C C . ASP A 1 143 ? -6.143 -5.977 13.072 1.00 91.81 143 ASP A C 1
ATOM 1172 O O . ASP A 1 143 ? -7.309 -6.346 13.221 1.00 91.81 143 ASP A O 1
ATOM 1176 N N . PHE A 1 144 ? -5.822 -4.688 12.902 1.00 94.94 144 PHE A N 1
ATOM 1177 C CA . PHE A 1 144 ? -6.804 -3.602 12.868 1.00 94.94 144 PHE A CA 1
ATOM 1178 C C . PHE A 1 144 ? -7.848 -3.783 11.763 1.00 94.94 144 PHE A C 1
ATOM 1180 O O . PHE A 1 144 ? -9.047 -3.744 12.039 1.00 94.94 144 PHE A O 1
ATOM 1187 N N . VAL A 1 145 ? -7.433 -4.001 10.510 1.00 95.12 145 VAL A N 1
ATOM 1188 C CA . VAL A 1 145 ? -8.395 -4.120 9.398 1.00 95.12 145 VAL A CA 1
ATOM 1189 C C . VAL A 1 145 ? -9.241 -5.388 9.487 1.00 95.12 145 VAL A C 1
ATOM 1191 O O . VAL A 1 145 ? -10.415 -5.363 9.122 1.00 95.12 145 VAL A O 1
ATOM 1194 N N . ARG A 1 146 ? -8.691 -6.485 10.027 1.00 93.56 146 ARG A N 1
ATOM 1195 C CA . ARG A 1 146 ? -9.451 -7.715 10.299 1.00 93.56 146 ARG A CA 1
ATOM 1196 C C . ARG A 1 146 ? -10.475 -7.514 11.403 1.00 93.56 146 ARG A C 1
ATOM 1198 O O . ARG A 1 146 ? -11.598 -8.001 11.276 1.00 93.56 146 ARG A O 1
ATOM 1205 N N . ALA A 1 147 ? -10.101 -6.790 12.458 1.00 94.31 147 ALA A N 1
ATOM 1206 C CA . ALA A 1 147 ? -11.028 -6.405 13.508 1.00 94.31 147 ALA A CA 1
ATOM 1207 C C . ALA A 1 147 ? -12.116 -5.475 12.958 1.00 94.31 147 ALA A C 1
ATOM 1209 O O . ALA A 1 147 ? -13.277 -5.639 13.317 1.00 94.31 147 ALA A O 1
ATOM 1210 N N . LEU A 1 148 ? -11.782 -4.552 12.048 1.00 94.81 148 LEU A N 1
ATOM 1211 C CA . LEU A 1 148 ? -12.737 -3.638 11.419 1.00 94.81 148 LEU A CA 1
ATOM 1212 C C . LEU A 1 148 ? -13.825 -4.394 10.646 1.00 94.81 148 LEU A C 1
ATOM 1214 O O . LEU A 1 148 ? -15.010 -4.176 10.898 1.00 94.81 148 LEU A O 1
ATOM 1218 N N . SER A 1 149 ? -13.429 -5.287 9.737 1.00 94.19 149 SER A N 1
ATOM 1219 C CA . SER A 1 149 ? -14.327 -6.167 8.986 1.00 94.19 149 SER A CA 1
ATOM 1220 C C . SER A 1 149 ? -13.555 -7.359 8.427 1.00 94.19 149 SER A C 1
ATOM 1222 O O . SER A 1 149 ? -12.463 -7.208 7.882 1.00 94.19 149 SER A O 1
ATOM 1224 N N . ARG A 1 150 ? -14.159 -8.552 8.473 1.00 91.69 150 ARG A N 1
ATOM 1225 C CA . ARG A 1 150 ? -13.569 -9.756 7.868 1.00 91.69 150 ARG A CA 1
ATOM 1226 C C . ARG A 1 150 ? -13.324 -9.585 6.367 1.00 91.69 150 ARG A C 1
ATOM 1228 O O . ARG A 1 150 ? -12.323 -10.077 5.862 1.00 91.69 150 ARG A O 1
ATOM 1235 N N . GLU A 1 151 ? -14.230 -8.912 5.664 1.00 92.88 151 GLU A N 1
ATOM 1236 C CA . GLU A 1 151 ? -14.117 -8.677 4.221 1.00 92.88 151 GLU A CA 1
ATOM 1237 C C . GLU A 1 151 ? -12.943 -7.745 3.903 1.00 92.88 151 GLU A C 1
ATOM 1239 O O . GLU A 1 151 ? -12.060 -8.115 3.133 1.00 92.88 151 GLU A O 1
ATOM 1244 N N . ILE A 1 152 ? -12.870 -6.603 4.596 1.00 94.81 152 ILE A N 1
ATOM 1245 C CA . ILE A 1 152 ? -11.771 -5.634 4.469 1.00 94.81 152 ILE A CA 1
ATOM 1246 C C . ILE A 1 152 ? -10.437 -6.296 4.834 1.00 94.81 152 ILE A C 1
ATOM 1248 O O . ILE A 1 152 ? -9.442 -6.133 4.133 1.00 94.81 152 ILE A O 1
ATOM 1252 N N . GLY A 1 153 ? -10.413 -7.096 5.902 1.00 93.69 153 GLY A N 1
ATOM 1253 C CA . GLY A 1 153 ? -9.228 -7.840 6.314 1.00 93.69 153 GLY A CA 1
ATOM 1254 C C . GLY A 1 153 ? -8.769 -8.892 5.301 1.00 93.69 153 GLY A C 1
ATOM 1255 O O . GLY A 1 153 ? -7.567 -9.103 5.157 1.00 93.69 153 GLY A O 1
ATOM 1256 N N . ASN A 1 154 ? -9.692 -9.536 4.580 1.00 92.50 154 ASN A N 1
ATOM 1257 C CA . ASN A 1 154 ? -9.343 -10.462 3.500 1.00 92.50 154 ASN A CA 1
ATOM 1258 C C . ASN A 1 154 ? -8.765 -9.716 2.293 1.00 92.50 154 ASN A C 1
ATOM 1260 O O . ASN A 1 154 ? -7.772 -10.166 1.728 1.00 92.50 154 ASN A O 1
ATOM 1264 N N . 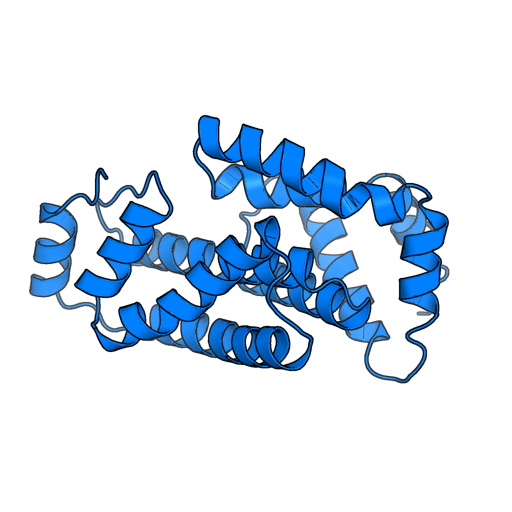GLN A 1 155 ? -9.355 -8.578 1.921 1.00 94.69 155 GLN A N 1
ATOM 1265 C CA . GLN A 1 155 ? -8.840 -7.750 0.831 1.00 94.69 155 GLN A CA 1
ATOM 1266 C C . GLN A 1 155 ? -7.443 -7.211 1.162 1.00 94.69 155 GLN A C 1
ATOM 1268 O O . GLN A 1 155 ? -6.545 -7.248 0.325 1.00 94.69 155 GLN A O 1
ATOM 1273 N N . PHE A 1 156 ? -7.212 -6.802 2.413 1.00 95.75 156 PHE A N 1
ATOM 1274 C CA . PHE A 1 156 ? -5.915 -6.287 2.847 1.00 95.75 156 PHE A CA 1
ATOM 1275 C C . PHE A 1 156 ? -4.768 -7.300 2.707 1.00 95.75 156 PHE A C 1
ATOM 1277 O O . PHE A 1 156 ? -3.626 -6.904 2.472 1.00 95.75 156 PHE A O 1
ATOM 1284 N N . ALA A 1 157 ? -5.061 -8.604 2.764 1.00 94.75 157 ALA A N 1
ATOM 1285 C CA . ALA A 1 157 ? -4.063 -9.655 2.562 1.00 94.75 157 ALA A CA 1
ATOM 1286 C C . ALA A 1 157 ? -3.411 -9.604 1.164 1.00 94.75 157 ALA A C 1
ATOM 1288 O O . ALA A 1 157 ? -2.264 -10.025 1.006 1.00 94.75 157 ALA A O 1
ATOM 1289 N N . VAL A 1 158 ? -4.094 -9.038 0.158 1.00 96.25 158 VAL A N 1
ATOM 1290 C CA . VAL A 1 158 ? -3.514 -8.769 -1.171 1.00 96.25 158 VAL A CA 1
ATOM 1291 C C . VAL A 1 158 ? -2.318 -7.821 -1.056 1.00 96.25 158 VAL A C 1
ATOM 1293 O O . VAL A 1 158 ? -1.288 -8.020 -1.701 1.00 96.25 158 VAL A O 1
ATOM 1296 N N . PHE A 1 159 ? -2.414 -6.810 -0.194 1.00 96.56 159 PHE A N 1
ATOM 1297 C CA . PHE A 1 159 ? -1.349 -5.829 -0.004 1.00 96.56 159 PHE A CA 1
ATOM 1298 C C . PHE A 1 159 ? -0.225 -6.370 0.880 1.00 96.56 159 PHE A C 1
ATOM 1300 O O . PHE A 1 159 ? 0.933 -6.039 0.646 1.00 96.56 159 PHE A O 1
ATOM 1307 N N . GLU A 1 160 ? -0.523 -7.260 1.831 1.00 94.88 160 GLU A N 1
ATOM 1308 C CA . GLU A 1 160 ? 0.514 -8.005 2.562 1.00 94.88 160 GLU A CA 1
ATOM 1309 C C . GLU A 1 160 ? 1.344 -8.889 1.614 1.00 94.88 160 GLU A C 1
ATOM 1311 O O . GLU A 1 160 ? 2.574 -8.961 1.716 1.00 94.88 160 GLU A O 1
ATOM 1316 N N . ALA A 1 161 ? 0.682 -9.528 0.643 1.00 95.56 161 ALA A N 1
ATOM 1317 C CA . ALA A 1 161 ? 1.354 -10.288 -0.405 1.00 95.56 161 ALA A CA 1
ATOM 1318 C C . ALA A 1 161 ? 2.207 -9.377 -1.306 1.00 95.56 161 ALA A C 1
ATOM 1320 O O . ALA A 1 161 ? 3.334 -9.743 -1.649 1.00 95.56 161 ALA A O 1
ATOM 1321 N N . CYS A 1 162 ? 1.726 -8.169 -1.620 1.00 96.44 162 CYS A N 1
ATOM 1322 C CA . CYS A 1 162 ? 2.511 -7.151 -2.320 1.00 96.44 162 CYS A CA 1
ATOM 1323 C C . CYS A 1 162 ? 3.763 -6.752 -1.520 1.00 96.44 162 CYS A C 1
ATOM 1325 O O . CYS A 1 162 ? 4.870 -6.793 -2.058 1.00 96.44 162 CYS A O 1
ATOM 1327 N N . HIS A 1 163 ? 3.620 -6.440 -0.233 1.00 93.50 163 HIS A N 1
ATOM 1328 C CA . HIS A 1 163 ? 4.754 -6.092 0.625 1.00 93.50 163 HIS A CA 1
ATOM 1329 C C . HIS A 1 163 ? 5.784 -7.233 0.686 1.00 93.50 163 HIS A C 1
ATOM 1331 O O . HIS A 1 163 ? 6.978 -7.033 0.488 1.00 93.50 163 HIS A O 1
ATOM 1337 N N . SER A 1 164 ? 5.328 -8.482 0.802 1.00 92.81 164 SER A N 1
ATOM 1338 C CA . SER A 1 164 ? 6.209 -9.660 0.736 1.00 92.81 164 SER A CA 1
ATOM 1339 C C . SER A 1 164 ? 6.899 -9.812 -0.632 1.00 92.81 164 SER A C 1
ATOM 1341 O O . SER A 1 164 ? 8.059 -10.229 -0.734 1.00 92.81 164 SER A O 1
ATOM 1343 N N . SER A 1 165 ? 6.201 -9.469 -1.714 1.00 94.06 165 SER A N 1
ATOM 1344 C CA . SER A 1 165 ? 6.718 -9.498 -3.085 1.00 94.06 165 SER A CA 1
ATOM 1345 C C . SER A 1 165 ? 7.797 -8.456 -3.343 1.00 94.06 165 SER A C 1
ATOM 1347 O O . SER A 1 165 ? 8.699 -8.692 -4.147 1.00 94.06 165 SER A O 1
ATOM 1349 N N . PHE A 1 166 ? 7.779 -7.330 -2.632 1.00 92.31 166 PHE A N 1
ATOM 1350 C CA . PHE A 1 166 ? 8.864 -6.358 -2.711 1.00 92.31 166 PHE A CA 1
ATOM 1351 C C . PHE A 1 166 ? 10.217 -6.997 -2.361 1.00 92.31 166 PHE A C 1
ATOM 1353 O O . PHE A 1 166 ? 11.206 -6.759 -3.059 1.00 92.31 166 PHE A O 1
ATOM 1360 N N . TYR A 1 167 ? 10.261 -7.885 -1.366 1.00 88.94 167 TYR A N 1
ATOM 1361 C CA . TYR A 1 167 ? 11.476 -8.610 -0.979 1.00 88.94 167 TYR A CA 1
ATOM 1362 C C . TYR A 1 167 ? 11.744 -9.840 -1.852 1.00 88.94 167 TYR A C 1
ATOM 1364 O O . TYR A 1 167 ? 12.883 -10.076 -2.255 1.00 88.94 167 TYR A O 1
ATOM 1372 N N . THR A 1 168 ? 10.700 -10.608 -2.168 1.00 91.00 168 THR A N 1
ATOM 1373 C CA . THR A 1 168 ? 10.823 -11.929 -2.818 1.00 91.00 168 THR A CA 1
ATOM 1374 C C . THR A 1 168 ? 10.749 -11.898 -4.342 1.00 91.00 168 THR A C 1
ATOM 1376 O O . THR A 1 168 ? 11.123 -12.875 -4.986 1.00 91.00 168 THR A O 1
ATOM 1379 N N . ASN A 1 169 ? 10.297 -10.787 -4.929 1.00 89.88 169 ASN A N 1
ATOM 1380 C CA . ASN A 1 169 ? 10.038 -10.632 -6.361 1.00 89.88 169 ASN A CA 1
ATOM 1381 C C . ASN A 1 169 ? 9.086 -11.705 -6.926 1.00 89.88 169 ASN A C 1
ATOM 1383 O O . ASN A 1 169 ? 9.341 -12.276 -7.986 1.00 89.88 169 ASN A O 1
ATOM 1387 N N . SER A 1 170 ? 8.017 -12.020 -6.193 1.00 93.12 170 SER A N 1
ATOM 1388 C CA . SER A 1 170 ? 7.118 -13.138 -6.507 1.00 93.12 170 SER A CA 1
ATOM 1389 C C . SER A 1 170 ? 5.955 -12.774 -7.435 1.00 93.12 170 SER A C 1
ATOM 1391 O O . SER A 1 170 ? 5.428 -13.657 -8.105 1.00 93.12 170 SER A O 1
ATOM 1393 N N . HIS A 1 171 ? 5.557 -11.499 -7.501 1.00 95.94 171 HIS A N 1
ATOM 1394 C CA . HIS A 1 171 ? 4.438 -11.049 -8.335 1.00 95.94 171 HIS A CA 1
ATOM 1395 C C . HIS A 1 171 ? 4.875 -10.733 -9.765 1.00 95.94 171 HIS A C 1
ATOM 1397 O O . HIS A 1 171 ? 5.855 -10.021 -10.000 1.00 95.94 171 HIS A O 1
ATOM 1403 N N . ASN A 1 172 ? 4.089 -11.209 -10.727 1.00 94.56 172 ASN A N 1
ATOM 1404 C CA . ASN A 1 172 ? 4.217 -10.847 -12.135 1.00 94.56 172 ASN A CA 1
ATOM 1405 C C . ASN A 1 172 ? 3.238 -9.716 -12.517 1.00 94.56 172 ASN A C 1
ATOM 1407 O O . ASN A 1 172 ? 2.465 -9.221 -11.697 1.00 94.56 172 ASN A O 1
ATOM 1411 N N . ALA A 1 173 ? 3.241 -9.322 -13.794 1.00 94.12 173 ALA A N 1
ATOM 1412 C CA . ALA A 1 173 ? 2.378 -8.259 -14.310 1.00 94.12 173 ALA A CA 1
ATOM 1413 C C . ALA A 1 173 ? 0.8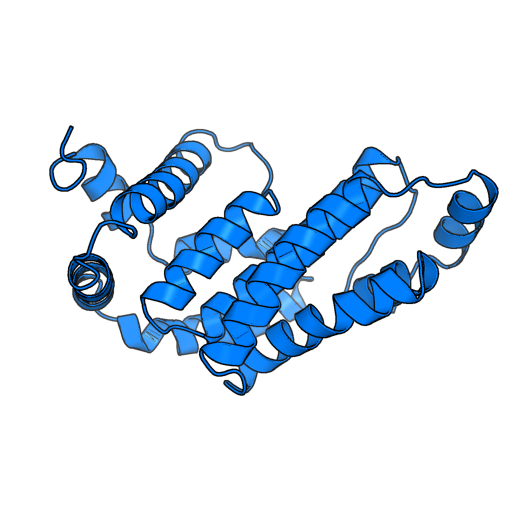86 -8.470 -14.001 1.00 94.12 173 ALA A C 1
ATOM 1415 O O . ALA A 1 173 ? 0.196 -7.516 -13.647 1.00 94.12 173 ALA A O 1
ATOM 1416 N N . ARG A 1 174 ? 0.373 -9.698 -14.141 1.00 96.44 174 ARG A N 1
ATOM 1417 C CA . ARG A 1 174 ? -1.037 -10.015 -13.884 1.00 96.44 174 ARG A CA 1
ATOM 1418 C C . ARG A 1 174 ? -1.375 -9.799 -12.413 1.00 96.44 174 ARG A C 1
ATOM 1420 O O . ARG A 1 174 ? -2.382 -9.159 -12.125 1.00 96.44 174 ARG A O 1
ATOM 1427 N N . ASP A 1 175 ? -0.526 -10.293 -11.517 1.00 97.25 175 ASP A N 1
ATOM 1428 C CA . ASP A 1 175 ? -0.750 -10.212 -10.072 1.00 97.25 175 ASP A CA 1
ATOM 1429 C C . ASP A 1 175 ? -0.761 -8.751 -9.605 1.00 97.25 175 ASP A C 1
ATOM 1431 O O . ASP A 1 175 ? -1.673 -8.326 -8.898 1.00 97.25 175 ASP A O 1
ATOM 1435 N N . VAL A 1 176 ? 0.204 -7.946 -10.067 1.00 96.38 176 VAL A N 1
ATOM 1436 C CA . VAL A 1 176 ? 0.289 -6.528 -9.684 1.00 96.38 176 VAL A CA 1
ATOM 1437 C C . VAL A 1 176 ? -0.858 -5.702 -10.265 1.00 96.38 176 VAL A C 1
ATOM 1439 O O . VAL A 1 176 ? -1.380 -4.828 -9.579 1.00 96.38 176 VAL A O 1
ATOM 1442 N N . ASN A 1 177 ? -1.294 -5.968 -11.500 1.00 96.38 177 ASN A N 1
ATOM 1443 C CA . ASN A 1 177 ? -2.455 -5.268 -12.060 1.00 96.38 177 ASN A CA 1
ATOM 1444 C C . ASN A 1 177 ? -3.747 -5.606 -11.304 1.00 96.38 177 ASN A C 1
ATOM 1446 O O . ASN A 1 177 ? -4.556 -4.712 -11.075 1.00 96.38 177 ASN A O 1
ATOM 1450 N N . ALA A 1 178 ? -3.930 -6.862 -10.882 1.00 97.06 178 ALA A N 1
ATOM 1451 C CA . ALA A 1 178 ? -5.059 -7.235 -10.034 1.00 97.06 178 ALA A CA 1
ATOM 1452 C C . ALA A 1 178 ? -4.998 -6.499 -8.686 1.00 97.06 178 ALA A C 1
ATOM 1454 O O . ALA A 1 178 ? -5.959 -5.836 -8.307 1.00 97.06 178 ALA A O 1
ATOM 1455 N N . ALA A 1 179 ? -3.839 -6.510 -8.020 1.00 97.75 179 ALA A N 1
ATOM 1456 C CA . ALA A 1 179 ? -3.641 -5.789 -6.765 1.00 97.75 179 ALA A CA 1
ATOM 1457 C C . ALA A 1 179 ? -3.833 -4.265 -6.904 1.00 97.75 179 ALA A C 1
ATOM 1459 O O . ALA A 1 179 ? -4.295 -3.612 -5.972 1.00 97.75 179 ALA A O 1
ATOM 1460 N N . PHE A 1 180 ? -3.513 -3.684 -8.064 1.00 96.94 180 PHE A N 1
ATOM 1461 C CA . PHE A 1 180 ? -3.756 -2.269 -8.348 1.00 96.94 180 PHE A CA 1
ATOM 1462 C C . PHE A 1 180 ? -5.249 -1.923 -8.402 1.00 96.94 180 PHE A C 1
ATOM 1464 O O . PHE A 1 180 ? -5.661 -0.882 -7.885 1.00 96.94 180 PHE A O 1
ATOM 1471 N N . VAL A 1 181 ? -6.064 -2.780 -9.023 1.00 96.06 181 VAL A N 1
ATOM 1472 C CA . VAL A 1 181 ? -7.526 -2.612 -9.035 1.00 96.06 181 VAL A CA 1
ATOM 1473 C C . VAL A 1 181 ? -8.067 -2.728 -7.611 1.00 96.06 181 VAL A C 1
ATOM 1475 O O . VAL A 1 181 ? -8.733 -1.808 -7.143 1.00 96.06 181 VAL A O 1
ATOM 1478 N N . GLU A 1 182 ? -7.657 -3.770 -6.884 1.00 96.94 182 GLU A N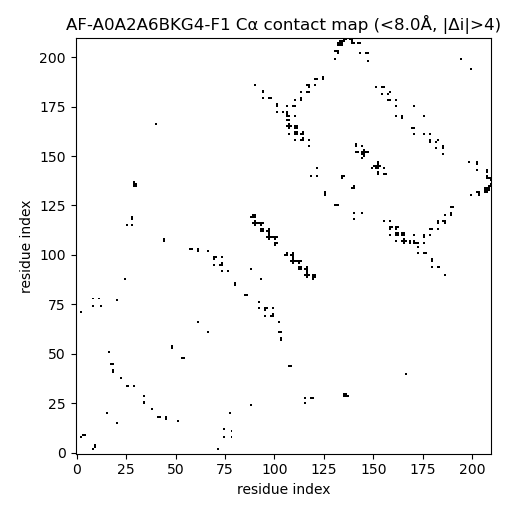 1
ATOM 1479 C CA . GLU A 1 182 ? -8.041 -3.979 -5.482 1.00 96.94 182 GLU A CA 1
ATOM 1480 C C . GLU A 1 182 ? -7.677 -2.787 -4.589 1.00 96.94 182 GLU A C 1
ATOM 1482 O O . GLU A 1 182 ? -8.459 -2.384 -3.734 1.00 96.94 182 GLU A O 1
ATOM 1487 N N . ALA A 1 183 ? -6.511 -2.168 -4.792 1.00 96.44 183 ALA A N 1
ATOM 1488 C CA . ALA A 1 183 ? -6.093 -1.011 -4.005 1.00 96.44 183 ALA A CA 1
ATOM 1489 C C . ALA A 1 183 ? -6.994 0.215 -4.221 1.00 96.44 183 ALA A C 1
ATOM 1491 O O . ALA A 1 183 ? -7.253 0.945 -3.265 1.00 96.44 183 ALA A O 1
ATOM 1492 N N . ASN A 1 184 ? -7.490 0.445 -5.443 1.00 93.44 184 ASN A N 1
ATOM 1493 C CA . ASN A 1 184 ? -8.453 1.522 -5.693 1.00 93.44 184 ASN A CA 1
ATOM 1494 C C . ASN A 1 184 ? -9.768 1.264 -4.951 1.00 93.44 184 ASN A C 1
ATOM 1496 O O . ASN A 1 184 ? -10.267 2.156 -4.261 1.00 93.44 184 ASN A O 1
ATOM 1500 N N . ASP A 1 185 ? -10.292 0.043 -5.053 1.00 95.50 185 ASP A N 1
ATOM 1501 C CA . ASP A 1 185 ? -11.559 -0.337 -4.429 1.00 95.50 185 ASP A CA 1
ATOM 1502 C C . ASP A 1 185 ? -11.462 -0.290 -2.900 1.00 95.50 185 ASP A C 1
ATOM 1504 O O . ASP A 1 185 ? -12.330 0.285 -2.242 1.00 95.50 185 ASP A O 1
ATOM 1508 N N . PHE A 1 186 ? -10.362 -0.790 -2.333 1.00 97.38 186 PHE A N 1
ATOM 1509 C CA . PHE A 1 186 ? -10.089 -0.763 -0.897 1.00 97.38 186 PHE A CA 1
ATOM 1510 C C . PHE A 1 186 ? -10.088 0.662 -0.320 1.00 97.38 186 PHE A C 1
ATOM 1512 O O . PHE A 1 186 ? -10.696 0.920 0.722 1.00 97.38 186 PHE A O 1
ATOM 1519 N N . VAL A 1 187 ? -9.440 1.615 -1.006 1.00 95.81 187 VAL A N 1
ATOM 1520 C CA . VAL A 1 187 ? -9.410 3.029 -0.586 1.00 95.81 187 VAL A CA 1
ATOM 1521 C C . VAL A 1 187 ? -10.825 3.604 -0.522 1.00 95.81 187 VAL A C 1
ATOM 1523 O O . VAL A 1 187 ? -11.194 4.249 0.463 1.00 95.81 187 VAL A O 1
ATOM 1526 N N . GLN A 1 1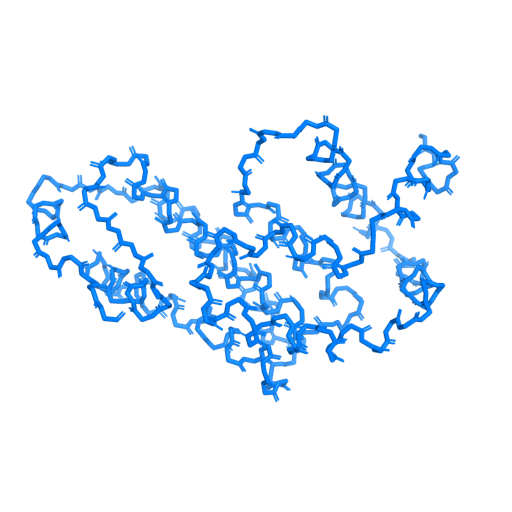88 ? -11.640 3.357 -1.551 1.00 95.69 188 GLN A N 1
ATOM 1527 C CA . GLN A 1 188 ? -13.022 3.840 -1.581 1.00 95.69 188 GLN A CA 1
ATOM 1528 C C . GLN A 1 188 ? -13.885 3.149 -0.524 1.00 95.69 188 GLN A C 1
ATOM 1530 O O . GLN A 1 188 ? -14.672 3.812 0.157 1.00 95.69 188 GLN A O 1
ATOM 1535 N N . GLN A 1 189 ? -13.701 1.842 -0.331 1.00 95.75 189 GLN A N 1
ATOM 1536 C CA . GLN A 1 189 ? -14.428 1.064 0.664 1.00 95.75 189 GLN A CA 1
ATOM 1537 C C . GLN A 1 189 ? -14.165 1.586 2.080 1.00 95.75 189 GLN A C 1
ATOM 1539 O O . GLN A 1 189 ? -15.121 1.822 2.816 1.00 95.75 189 GLN A O 1
ATOM 1544 N N . LEU A 1 190 ? -12.905 1.842 2.456 1.00 96.56 190 LEU A N 1
ATOM 1545 C CA . LEU A 1 190 ? -12.576 2.412 3.768 1.00 96.56 190 LEU A CA 1
ATOM 1546 C C . LEU A 1 190 ? -13.210 3.791 3.978 1.00 96.56 190 LEU A C 1
ATOM 1548 O O . LEU A 1 190 ? -13.767 4.061 5.043 1.00 96.56 190 LEU A O 1
ATOM 1552 N N . ARG A 1 191 ? -13.178 4.664 2.967 1.00 95.56 191 ARG A N 1
ATOM 1553 C CA . ARG A 1 191 ? -13.781 6.006 3.057 1.00 95.56 191 ARG A CA 1
ATOM 1554 C C . ARG A 1 191 ? -15.300 5.960 3.205 1.00 95.56 191 ARG A C 1
ATOM 1556 O O . ARG A 1 191 ? -15.868 6.735 3.980 1.00 95.56 191 ARG A O 1
ATOM 1563 N N . ALA A 1 192 ? -15.946 5.039 2.494 1.00 95.81 192 ALA A N 1
ATOM 1564 C CA . ALA A 1 192 ? -17.385 4.814 2.563 1.00 95.81 192 ALA A CA 1
ATOM 1565 C C . ALA A 1 192 ? -17.815 4.017 3.808 1.00 95.81 192 ALA A C 1
ATOM 1567 O O . ALA A 1 192 ? -18.999 4.015 4.148 1.00 95.81 192 ALA A O 1
ATOM 1568 N N . TYR A 1 193 ? -16.880 3.360 4.505 1.00 96.06 193 TYR A N 1
ATOM 1569 C CA . TYR A 1 193 ? -17.199 2.496 5.634 1.00 96.06 193 TYR A CA 1
ATOM 1570 C C . TYR A 1 193 ? -17.857 3.281 6.773 1.00 96.06 193 TYR A C 1
ATOM 1572 O O . TYR A 1 193 ? -17.297 4.247 7.318 1.00 96.06 193 TYR A O 1
ATOM 1580 N N . HIS A 1 194 ? -19.059 2.839 7.142 1.00 94.12 194 HIS A N 1
ATOM 1581 C CA . HIS A 1 194 ? -19.812 3.390 8.255 1.00 94.12 194 HIS A CA 1
ATOM 1582 C C . HIS A 1 194 ? -19.379 2.723 9.561 1.00 94.12 194 HIS A C 1
ATOM 1584 O O . HIS A 1 194 ? -19.508 1.512 9.728 1.00 94.12 194 HIS A O 1
ATOM 1590 N N . LEU A 1 195 ? -18.869 3.526 10.494 1.00 94.88 195 LEU A N 1
ATOM 1591 C CA . LEU A 1 195 ? -18.389 3.048 11.783 1.00 94.88 195 LEU A CA 1
ATOM 1592 C C . LEU A 1 195 ? -19.399 3.381 12.884 1.00 94.88 195 LEU A C 1
ATOM 1594 O O . LEU A 1 195 ? -19.618 4.550 13.188 1.00 94.88 195 LEU A O 1
ATOM 1598 N N . THR A 1 196 ? -19.976 2.347 13.492 1.00 95.19 196 THR A N 1
ATOM 1599 C CA . THR A 1 196 ? -20.854 2.470 14.667 1.00 95.19 196 THR A CA 1
ATOM 1600 C C . THR A 1 196 ? -20.052 2.799 15.928 1.00 95.19 196 THR A C 1
ATOM 1602 O O . THR A 1 196 ? -18.895 2.379 16.041 1.00 95.19 196 THR A O 1
ATOM 1605 N N . ASP A 1 197 ? -20.682 3.425 16.921 1.00 95.12 197 ASP A N 1
ATOM 1606 C CA . ASP A 1 197 ? -20.047 3.739 18.208 1.00 95.12 197 ASP A CA 1
ATOM 1607 C C . ASP A 1 197 ? -19.580 2.488 18.969 1.00 95.12 197 ASP A C 1
ATOM 1609 O O . ASP A 1 197 ? -18.516 2.502 19.594 1.00 95.12 197 ASP A O 1
ATOM 1613 N N . GLU A 1 198 ? -20.332 1.387 18.900 1.00 94.62 198 GLU A N 1
ATOM 1614 C CA . GLU A 1 198 ? -19.960 0.103 19.503 1.00 94.62 198 GLU A CA 1
ATOM 1615 C C . GLU A 1 198 ? -18.660 -0.419 18.891 1.00 94.62 198 GLU A C 1
ATOM 1617 O O . GLU A 1 198 ? -17.704 -0.714 19.610 1.00 94.62 198 GLU A O 1
ATOM 1622 N N . LYS A 1 199 ? -18.597 -0.456 17.555 1.00 94.56 199 LYS A N 1
ATOM 1623 C CA . LYS A 1 199 ? -17.406 -0.910 16.832 1.00 94.56 199 LYS A CA 1
ATOM 1624 C C . LYS A 1 199 ? -16.199 -0.006 17.068 1.00 94.56 199 LYS A C 1
ATOM 1626 O O . LYS A 1 199 ? -15.084 -0.498 17.202 1.00 94.56 199 LYS A O 1
ATOM 1631 N N . LYS A 1 200 ? -16.408 1.309 17.172 1.00 94.56 200 LYS A N 1
ATOM 1632 C CA . LYS A 1 200 ? -15.350 2.255 17.544 1.00 94.56 200 LYS A CA 1
ATOM 1633 C C . LYS A 1 200 ? -14.744 1.909 18.909 1.00 94.56 200 LYS A C 1
ATOM 1635 O O . LYS A 1 200 ? -13.525 1.812 19.017 1.00 94.56 200 LYS A O 1
ATOM 1640 N N . LYS A 1 201 ? -15.580 1.678 19.928 1.00 93.00 201 LYS A N 1
ATOM 1641 C CA . LYS A 1 201 ? -15.118 1.294 21.277 1.00 93.00 201 LYS A CA 1
ATOM 1642 C C . LYS A 1 201 ? -14.380 -0.044 21.282 1.00 93.00 201 LYS A C 1
ATOM 1644 O O . LYS A 1 201 ? -13.417 -0.191 22.026 1.00 93.00 201 LYS A O 1
ATOM 1649 N N . GLU A 1 202 ? -14.833 -1.003 20.477 1.00 92.69 202 GLU A N 1
ATOM 1650 C CA . GLU A 1 202 ? -14.166 -2.298 20.303 1.00 92.69 202 GLU A CA 1
ATOM 1651 C C . GLU A 1 202 ? -12.743 -2.113 19.756 1.00 92.69 202 GLU A C 1
ATOM 1653 O O . GLU A 1 202 ? -11.783 -2.534 20.394 1.00 92.69 202 GLU A O 1
ATOM 1658 N N . LEU A 1 203 ? -12.595 -1.389 18.641 1.00 93.25 203 LEU A N 1
ATOM 1659 C CA . LEU A 1 203 ? -11.293 -1.146 18.009 1.00 93.25 203 LEU A CA 1
ATOM 1660 C C . LEU A 1 203 ? -10.319 -0.393 18.928 1.00 93.25 203 LEU A C 1
ATOM 1662 O O . LEU A 1 203 ? -9.129 -0.689 18.950 1.00 93.25 203 LEU A O 1
ATOM 1666 N N . GLU A 1 204 ? -10.800 0.573 19.712 1.00 93.06 204 GLU A N 1
ATOM 1667 C CA . GLU A 1 204 ? -9.953 1.335 20.643 1.00 93.06 204 GLU A CA 1
ATOM 1668 C C . GLU A 1 204 ? -9.498 0.523 21.869 1.00 93.06 204 GLU A C 1
ATOM 1670 O O . GLU A 1 204 ? -8.559 0.924 22.557 1.00 93.06 204 GLU A O 1
ATOM 1675 N N . LYS A 1 205 ? -10.135 -0.618 22.161 1.00 87.50 205 LYS A N 1
ATOM 1676 C CA . LYS A 1 205 ? -9.765 -1.474 23.295 1.00 87.50 205 LYS A CA 1
ATOM 1677 C C . LYS A 1 205 ? -8.560 -2.362 22.985 1.00 87.50 205 LYS A C 1
ATOM 1679 O O . LYS A 1 205 ? -7.733 -2.587 23.869 1.00 87.50 205 LYS A O 1
ATOM 1684 N N . ASP A 1 206 ? -8.464 -2.847 21.751 1.00 78.06 206 ASP A N 1
ATOM 1685 C CA . ASP A 1 206 ? -7.494 -3.877 21.372 1.00 78.06 206 ASP A CA 1
ATOM 1686 C C . ASP A 1 206 ? -6.079 -3.320 21.152 1.00 78.06 206 ASP A C 1
ATOM 1688 O O . ASP A 1 206 ? -5.108 -4.061 21.286 1.00 78.06 206 ASP A O 1
ATOM 1692 N N . ASN A 1 207 ? -5.946 -2.012 20.884 1.00 69.00 207 ASN A N 1
ATOM 1693 C CA . ASN A 1 207 ? -4.701 -1.230 20.748 1.00 69.00 207 ASN A CA 1
ATOM 1694 C C . ASN A 1 207 ? -3.611 -1.769 19.793 1.00 69.00 207 ASN A C 1
ATOM 1696 O O . ASN A 1 207 ? -2.648 -1.053 19.555 1.00 69.00 207 ASN A O 1
ATOM 1700 N N . PHE A 1 208 ? -3.751 -2.968 19.221 1.00 82.38 208 PHE A N 1
ATOM 1701 C CA . PHE A 1 208 ? -2.963 -3.532 18.115 1.00 82.38 208 PHE A CA 1
ATOM 1702 C C . PHE A 1 208 ? -1.431 -3.391 18.262 1.00 82.38 208 PHE A C 1
ATOM 1704 O O . PHE A 1 208 ? -0.723 -3.208 17.274 1.00 82.38 208 PHE A O 1
ATOM 1711 N N . ASN A 1 209 ? -0.914 -3.487 19.494 1.00 63.34 209 ASN A N 1
ATOM 1712 C CA . ASN A 1 209 ? 0.490 -3.232 19.860 1.00 63.34 209 ASN A CA 1
ATOM 1713 C C . ASN A 1 209 ? 1.473 -4.378 19.508 1.00 63.34 209 ASN A C 1
ATOM 1715 O O . ASN A 1 209 ? 2.477 -4.541 20.203 1.00 63.34 209 ASN A O 1
ATOM 1719 N N . TYR A 1 210 ? 1.179 -5.192 18.492 1.00 56.31 210 TYR A N 1
ATOM 1720 C CA . TYR A 1 210 ? 2.027 -6.325 18.090 1.00 56.31 210 TYR A CA 1
ATOM 1721 C C . TYR A 1 210 ? 3.058 -5.953 17.026 1.00 56.31 210 TYR A C 1
ATOM 1723 O O . TYR A 1 210 ? 2.740 -5.133 16.134 1.00 56.31 210 TYR A O 1
#